Protein AF-A0A7S0FQL6-F1 (afdb_monomer)

Foldseek 3Di:
DDWDQDVVVRGIAAQQCVLVVVLVLVVLLVVLVVLLVVLVVVLQVLVVVVCCVVVVDPPDPPPPPDPPQPPDDDDDDQFQWQDKDFDDPVCQVVVQVVTPQFPHKHFPDDDDDPGGTIMTTGNDPDGPPDDDDVPPPDDDPPPSPPQDPVNSVVSVVVNVVSVVSSVVSVVVCVQCVVCLLQLHDPVRVPAPQVDRFQGPPGSVVSNCQRQPPDDPSSNPSDPRPHHDDPSPDGDTPPDPVVVDDPDQCPDPVSVVCVRRVPDPPDPVVVVVVVVPPDDDDDDDPDDPDDDDD

pLDDT: mean 71.04, std 21.03, range [29.27, 97.44]

Mean predicted aligned error: 18.01 Å

Secondary structure (DSSP, 8-state):
---EEEGGGTEEE-HHHHHHHHHHHHHHHHHHHHHHHHHHHHHHHHHHHHHHHHH------S--------TT----SS--EEEEEEE-HHHHHHHGGGSTT--EEEE-S---TTSPEEEEEESSSSSTT----TTSSS----------HHHHHHHHHHHHHHHHHHHHHHHHHHHHHHHHHTT--HHHHHS--SS-TT--SSHHHHHHHHH-SSSGGGGSSS--SS-S--SSSPPP---GGGTT-TTTSSSHHHHHHHHTTPPPPPPHHHHHHHTTS-S-----S--S-----

Nearest PDB structures (foldseek):
  3j9u-assembly1_O  TM=2.063E-01  e=6.568E+00  Saccharomyces cerevisiae

Sequence (293 aa):
RMDHHCPWINNCVGFGNYKHFVLLILYSVSGCAIGLGTAFPQLTLCWGSAVQKLTGHQEQFVWEAEFQRAPGFTPGADSNVLQQGPMTLKEARQGCGNLPACQGFTVLGAGGAGGPIPVAFVGAWGAPGEQFRPDAEAFQRVRPQRLSTIEAVLFLVFSVMTCVATLLLLLLVAGHGPLILLNKTTIEYNYAVKENPYDCGSKFANVEQTFGRIGLDWLLPVEPWQLLTDGIAYPPYIDEHLGTMGGSLETPEGRWAARYCVQPPKPQAELQTMLRVGPDRPLGFAQLFSCSS

Solvent-accessible surface area (backbone atoms only — not comparable to full-atom values): 18362 Å² total; per-residue (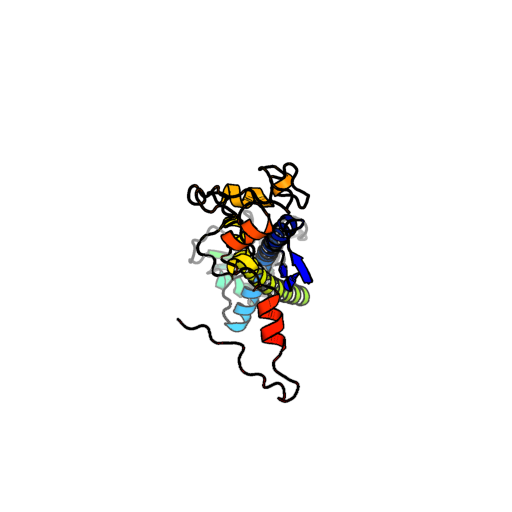Å²): 130,65,65,42,78,39,79,92,76,72,41,76,46,32,76,97,44,42,48,49,52,54,49,52,52,54,51,48,45,51,52,38,50,50,53,49,61,72,44,43,67,61,50,51,54,52,47,44,57,50,48,36,68,74,68,69,48,89,69,76,73,58,75,91,74,74,84,73,79,76,90,77,80,72,90,66,98,65,64,48,61,74,48,71,48,72,35,39,74,69,53,57,74,56,49,44,85,78,39,90,64,46,72,45,73,47,69,71,67,90,55,60,96,88,50,66,25,46,35,37,30,26,46,52,71,67,59,84,91,51,81,68,59,82,82,68,83,78,69,76,74,73,67,73,82,75,71,48,72,66,55,50,52,49,54,51,51,53,46,52,53,40,51,53,51,39,52,54,46,51,52,50,46,65,63,47,51,60,28,40,46,50,38,42,38,77,66,62,68,72,47,96,60,95,66,70,67,50,37,63,89,40,50,65,53,17,38,27,63,61,43,11,58,93,54,78,48,68,82,41,93,56,78,49,90,46,65,75,52,85,68,78,60,73,78,64,58,80,60,80,83,65,82,76,66,83,81,46,60,82,43,74,65,35,40,48,27,66,75,67,71,48,77,74,80,69,59,69,72,57,52,56,56,67,68,60,67,68,98,82,72,84,90,71,98,77,80,93,80,80,85,81,132

Radius of gyration: 37.52 Å; Cα contacts (8 Å, |Δi|>4): 263; chains: 1; bounding box: 113×35×81 Å

Organism: NCBI:txid73915

Structure (mmCIF, N/CA/C/O backbone):
data_AF-A0A7S0FQL6-F1
#
_entry.id   AF-A0A7S0FQL6-F1
#
loop_
_atom_site.group_PDB
_atom_site.id
_atom_site.type_symbol
_atom_site.label_atom_id
_atom_site.label_alt_id
_atom_site.label_comp_id
_atom_site.label_asym_id
_atom_site.label_entity_id
_atom_site.label_seq_id
_atom_site.pdbx_PDB_ins_code
_atom_site.Cartn_x
_atom_site.Cartn_y
_atom_site.Cartn_z
_atom_site.occupancy
_atom_site.B_iso_or_equiv
_atom_site.auth_seq_id
_atom_site.auth_comp_id
_atom_site.auth_asym_id
_atom_site.auth_atom_id
_atom_site.pdbx_PDB_model_num
ATOM 1 N N . ARG A 1 1 ? 19.878 -1.854 -18.969 1.00 80.50 1 ARG A N 1
ATOM 2 C CA . ARG A 1 1 ? 19.565 -1.607 -17.549 1.00 80.50 1 ARG A CA 1
ATOM 3 C C . ARG A 1 1 ? 20.128 -2.740 -16.696 1.00 80.50 1 ARG A C 1
ATOM 5 O O . ARG A 1 1 ? 20.320 -3.813 -17.254 1.00 80.50 1 ARG A O 1
ATOM 12 N N . MET A 1 2 ? 20.417 -2.522 -15.410 1.00 85.12 2 MET A N 1
ATOM 13 C CA . MET A 1 2 ? 21.049 -3.530 -1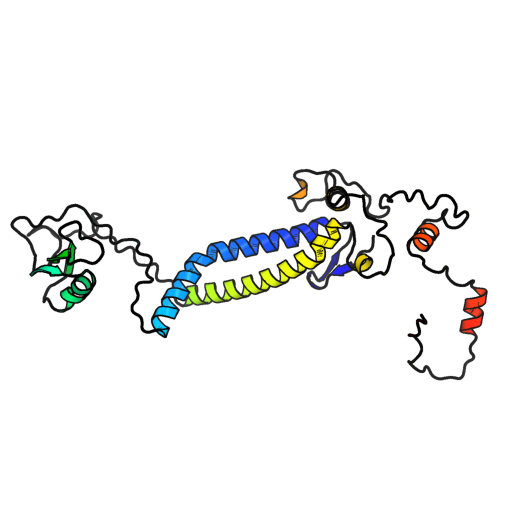4.533 1.00 85.12 2 MET A CA 1
ATOM 14 C C . MET A 1 2 ? 20.071 -4.149 -13.530 1.00 85.12 2 MET A C 1
ATOM 16 O O . MET A 1 2 ? 19.507 -3.429 -12.700 1.00 85.12 2 MET A O 1
ATOM 20 N N . ASP A 1 3 ? 19.946 -5.474 -13.557 1.00 90.75 3 ASP A N 1
ATOM 21 C CA . ASP A 1 3 ? 19.222 -6.243 -12.543 1.00 90.75 3 ASP A CA 1
ATOM 22 C C . ASP A 1 3 ? 19.917 -6.124 -11.181 1.00 90.75 3 ASP A C 1
ATOM 24 O O . ASP A 1 3 ? 21.143 -6.022 -11.097 1.00 90.75 3 ASP A O 1
ATOM 28 N N . HIS A 1 4 ? 19.145 -6.147 -10.096 1.00 91.38 4 HIS A N 1
ATOM 29 C CA . HIS A 1 4 ? 19.688 -6.083 -8.740 1.00 91.38 4 HIS A CA 1
ATOM 30 C C . HIS A 1 4 ? 19.071 -7.154 -7.851 1.00 91.38 4 HIS A C 1
ATOM 32 O O . HIS A 1 4 ? 17.912 -7.521 -8.014 1.00 91.38 4 HIS A O 1
ATOM 38 N N . HIS A 1 5 ? 19.825 -7.642 -6.873 1.00 91.50 5 HIS A N 1
ATOM 39 C CA . HIS A 1 5 ? 19.269 -8.518 -5.852 1.00 91.50 5 HIS A CA 1
ATOM 40 C C . HIS A 1 5 ? 18.542 -7.682 -4.795 1.00 91.50 5 HIS A C 1
ATOM 42 O O . HIS A 1 5 ? 19.134 -6.767 -4.220 1.00 91.50 5 HIS A O 1
ATOM 48 N N . CYS A 1 6 ? 17.268 -7.985 -4.546 1.00 90.56 6 CYS A N 1
ATOM 49 C CA . CYS A 1 6 ? 16.472 -7.339 -3.511 1.00 90.56 6 CYS A CA 1
ATOM 50 C C . CYS A 1 6 ? 16.357 -8.281 -2.301 1.00 90.56 6 CYS A C 1
ATOM 52 O O . CYS A 1 6 ? 15.624 -9.274 -2.374 1.00 90.56 6 CYS A O 1
ATOM 54 N N . PRO A 1 7 ? 17.031 -7.977 -1.173 1.00 88.94 7 PRO A N 1
ATOM 55 C CA . PRO A 1 7 ? 17.013 -8.843 0.006 1.00 88.94 7 PRO A CA 1
ATOM 56 C C . PRO A 1 7 ? 15.610 -9.027 0.595 1.00 88.94 7 PRO A C 1
ATOM 58 O O . PRO A 1 7 ? 15.308 -10.075 1.154 1.00 88.94 7 PRO A O 1
ATOM 61 N N . TRP A 1 8 ? 14.733 -8.030 0.434 1.00 84.94 8 TRP A N 1
ATOM 62 C CA . TRP A 1 8 ? 13.375 -8.026 0.988 1.00 84.94 8 TRP A CA 1
ATOM 63 C C . TRP A 1 8 ? 12.479 -9.124 0.421 1.00 84.94 8 TRP A C 1
ATOM 65 O O . TRP A 1 8 ? 11.641 -9.661 1.137 1.00 84.94 8 TRP A O 1
ATOM 75 N N . ILE A 1 9 ? 12.660 -9.461 -0.856 1.00 89.50 9 ILE A N 1
ATOM 76 C CA . ILE A 1 9 ? 11.922 -10.544 -1.519 1.00 89.50 9 ILE A CA 1
ATOM 77 C C . ILE A 1 9 ? 12.803 -11.772 -1.769 1.00 89.50 9 ILE A C 1
ATOM 79 O O . ILE A 1 9 ? 12.356 -12.715 -2.417 1.00 89.50 9 ILE A O 1
ATOM 83 N N . ASN A 1 10 ? 14.056 -11.741 -1.292 1.00 92.38 10 ASN A N 1
ATOM 84 C CA . ASN A 1 10 ? 15.078 -12.761 -1.518 1.00 92.38 10 ASN A CA 1
ATOM 85 C C . ASN A 1 10 ? 15.157 -13.215 -2.990 1.00 92.38 10 ASN A C 1
ATOM 87 O O . ASN A 1 10 ? 15.202 -14.406 -3.297 1.00 92.38 10 ASN A O 1
ATOM 91 N N . ASN A 1 11 ? 15.105 -12.259 -3.918 1.00 92.69 11 ASN A N 1
ATOM 92 C CA . ASN A 1 11 ? 15.084 -12.538 -5.349 1.00 92.69 11 ASN A CA 1
ATOM 93 C C . ASN A 1 11 ? 15.755 -11.408 -6.137 1.00 92.69 11 ASN A C 1
ATOM 95 O O . ASN A 1 11 ? 15.829 -10.261 -5.684 1.00 92.69 11 ASN A O 1
ATOM 99 N N . CYS A 1 12 ? 16.235 -11.728 -7.335 1.00 94.56 12 CYS A N 1
ATOM 100 C CA . CYS A 1 12 ? 16.694 -10.725 -8.285 1.00 94.56 12 CYS A CA 1
ATOM 101 C C . CYS A 1 12 ? 15.494 -9.994 -8.892 1.00 94.56 12 CYS A C 1
ATOM 103 O O . CYS A 1 12 ? 14.502 -10.610 -9.280 1.00 94.56 12 CYS A O 1
ATOM 105 N N . VAL A 1 13 ? 15.595 -8.673 -8.966 1.00 94.75 13 VAL A N 1
ATOM 106 C CA . VAL A 1 13 ? 14.619 -7.776 -9.572 1.00 94.75 13 VAL A CA 1
ATOM 107 C C . VAL A 1 13 ? 15.267 -7.126 -10.784 1.00 94.75 13 VAL A C 1
ATOM 109 O O . VAL A 1 13 ? 16.257 -6.394 -10.673 1.00 94.75 13 VAL A O 1
ATOM 112 N N . GLY A 1 14 ? 14.680 -7.407 -11.934 1.00 92.19 14 GLY A N 1
ATOM 113 C CA . GLY A 1 14 ? 15.174 -7.050 -13.249 1.00 92.19 14 GLY A CA 1
ATOM 114 C C . GLY A 1 14 ? 14.035 -6.802 -14.219 1.00 92.19 14 GLY A C 1
ATOM 115 O O . GLY A 1 14 ? 12.866 -6.835 -13.838 1.00 92.19 14 GLY A O 1
ATOM 116 N N . PHE A 1 15 ? 14.357 -6.570 -15.486 1.00 90.62 15 PHE A N 1
ATOM 117 C CA . PHE A 1 15 ? 13.357 -6.203 -16.494 1.00 90.62 15 PHE A CA 1
ATOM 118 C C . PHE A 1 15 ? 12.131 -7.136 -16.524 1.00 90.62 15 PHE A C 1
ATOM 120 O O . PHE A 1 15 ? 10.999 -6.667 -16.418 1.00 90.62 15 PHE A O 1
ATOM 127 N N . GLY A 1 16 ? 12.354 -8.454 -16.568 1.00 91.00 16 GLY A N 1
ATOM 128 C CA . GLY A 1 16 ? 11.282 -9.448 -16.703 1.00 91.00 16 GLY A CA 1
ATOM 129 C C . GLY A 1 16 ? 10.317 -9.539 -15.513 1.00 91.00 16 GLY A C 1
ATOM 130 O O . GLY A 1 16 ? 9.207 -10.045 -15.658 1.00 91.00 16 GLY A O 1
ATOM 131 N N . ASN A 1 17 ? 10.688 -9.036 -14.331 1.00 94.19 17 ASN A N 1
ATOM 132 C CA . ASN A 1 17 ? 9.832 -9.092 -13.141 1.00 94.19 17 ASN A CA 1
ATOM 133 C C . ASN A 1 17 ? 9.631 -7.740 -12.441 1.00 94.19 17 ASN A C 1
ATOM 135 O O . ASN A 1 17 ? 8.937 -7.690 -11.423 1.00 94.19 17 ASN A O 1
ATOM 139 N N . TYR A 1 18 ? 10.155 -6.636 -12.985 1.00 94.38 18 TYR A N 1
ATOM 140 C CA . TYR A 1 18 ? 10.072 -5.332 -12.325 1.00 94.38 18 TYR A CA 1
ATOM 141 C C . TYR A 1 18 ? 8.629 -4.825 -12.206 1.00 94.38 18 TYR A C 1
ATOM 143 O O . TYR A 1 18 ? 8.251 -4.315 -11.152 1.00 94.38 18 TYR A O 1
ATOM 151 N N . LYS A 1 19 ? 7.788 -5.049 -13.228 1.00 95.25 19 LYS A N 1
ATOM 152 C CA . LYS A 1 19 ? 6.340 -4.770 -13.159 1.00 95.25 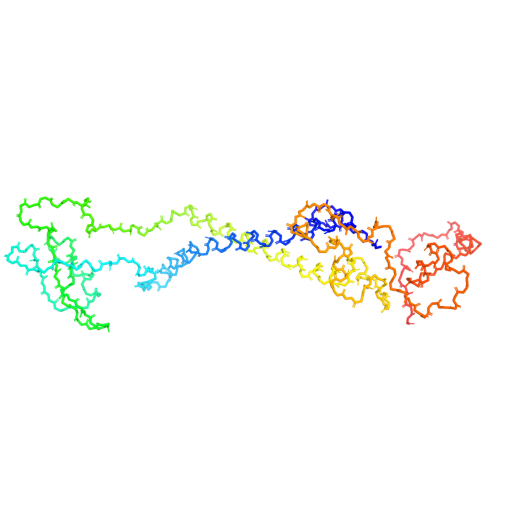19 LYS A CA 1
ATOM 153 C C . LYS A 1 19 ? 5.686 -5.499 -11.983 1.00 95.25 19 LYS A C 1
ATOM 155 O O . LYS A 1 19 ? 5.012 -4.878 -11.165 1.00 95.25 19 LYS A O 1
ATOM 160 N N . HIS A 1 20 ? 5.925 -6.806 -11.872 1.00 96.19 20 HIS A N 1
ATOM 161 C CA . HIS A 1 20 ? 5.384 -7.643 -10.800 1.00 96.19 20 HIS A CA 1
ATOM 162 C C . HIS A 1 20 ? 5.862 -7.180 -9.422 1.00 96.19 20 HIS A C 1
ATOM 164 O O . HIS A 1 20 ? 5.071 -7.120 -8.486 1.00 96.19 20 HIS A O 1
ATOM 170 N N . PHE A 1 21 ? 7.134 -6.797 -9.307 1.00 96.12 21 PHE A N 1
ATOM 171 C CA . PHE A 1 21 ? 7.697 -6.244 -8.080 1.00 96.12 21 PHE A CA 1
ATOM 172 C C . PHE A 1 21 ? 7.016 -4.931 -7.666 1.00 96.12 21 PHE A C 1
ATOM 174 O O . PHE A 1 21 ? 6.605 -4.796 -6.517 1.00 96.12 21 PHE A O 1
ATOM 181 N N . VAL A 1 22 ? 6.829 -3.983 -8.589 1.00 95.75 22 VAL A N 1
ATOM 182 C CA . VAL A 1 22 ? 6.141 -2.714 -8.289 1.00 95.75 22 VAL A CA 1
ATOM 183 C C . VAL A 1 22 ? 4.686 -2.963 -7.878 1.00 95.75 22 VAL A C 1
ATOM 185 O O . VAL A 1 22 ? 4.230 -2.408 -6.878 1.00 95.75 22 VAL A O 1
ATOM 188 N N . LEU A 1 23 ? 3.972 -3.837 -8.594 1.00 96.75 23 LEU A N 1
ATOM 189 C CA . LEU A 1 23 ? 2.593 -4.208 -8.259 1.00 96.75 23 LEU A CA 1
ATOM 190 C C . LEU A 1 23 ? 2.482 -4.910 -6.903 1.00 96.75 23 LEU A C 1
ATOM 192 O O . LEU A 1 23 ? 1.584 -4.585 -6.130 1.00 96.75 23 LEU A O 1
ATOM 196 N N . LEU A 1 24 ? 3.416 -5.808 -6.577 1.00 95.94 24 LEU A N 1
ATOM 197 C CA . LEU A 1 24 ? 3.488 -6.458 -5.267 1.00 95.94 24 LEU A CA 1
ATOM 198 C C . LEU A 1 24 ? 3.556 -5.421 -4.143 1.00 95.94 24 LEU A C 1
ATOM 200 O O . LEU A 1 24 ? 2.816 -5.532 -3.166 1.00 95.94 24 LEU A O 1
ATOM 204 N N . ILE A 1 25 ? 4.412 -4.405 -4.282 1.00 95.94 25 ILE A N 1
ATOM 205 C CA . ILE A 1 25 ? 4.563 -3.356 -3.268 1.00 95.94 25 ILE A CA 1
ATOM 206 C C . ILE A 1 25 ? 3.271 -2.543 -3.151 1.00 95.94 25 ILE A C 1
ATOM 208 O O . ILE A 1 25 ? 2.772 -2.354 -2.041 1.00 95.94 25 ILE A O 1
ATOM 212 N N . LEU A 1 26 ? 2.711 -2.091 -4.278 1.00 96.00 26 LEU A N 1
ATOM 213 C CA . LEU A 1 26 ? 1.493 -1.276 -4.288 1.00 96.00 26 LEU A CA 1
ATOM 214 C C . LEU A 1 26 ? 0.309 -2.024 -3.666 1.00 96.00 26 LEU A C 1
ATOM 216 O O . LEU A 1 26 ? -0.350 -1.484 -2.778 1.00 96.00 26 LEU A O 1
ATOM 220 N N . TYR A 1 27 ? 0.079 -3.281 -4.055 1.00 97.44 27 TYR A N 1
ATOM 221 C CA . TYR A 1 27 ? -0.992 -4.092 -3.474 1.00 97.44 27 TYR A CA 1
ATOM 222 C C . TYR A 1 27 ? -0.761 -4.413 -2.006 1.00 97.44 27 TYR A C 1
ATOM 224 O O . TYR A 1 27 ? -1.722 -4.419 -1.240 1.00 97.44 27 TYR A O 1
ATOM 232 N N . SER A 1 28 ? 0.485 -4.639 -1.589 1.00 97.38 28 SER A N 1
ATOM 233 C CA . SER A 1 28 ? 0.796 -4.864 -0.175 1.00 97.38 28 SER A CA 1
ATOM 234 C C . SER A 1 28 ? 0.461 -3.625 0.659 1.00 97.38 28 SER A C 1
ATOM 236 O O . SER A 1 28 ? -0.190 -3.746 1.695 1.00 97.38 28 SER A O 1
ATOM 238 N N . VAL A 1 29 ? 0.809 -2.422 0.179 1.00 97.25 29 VAL A N 1
ATOM 239 C CA . VAL A 1 29 ? 0.429 -1.158 0.837 1.00 97.25 29 VAL A CA 1
ATOM 240 C C . VAL A 1 29 ? -1.090 -0.997 0.878 1.00 97.25 29 VAL A C 1
ATOM 242 O O . VAL A 1 29 ? -1.635 -0.677 1.935 1.00 97.25 29 VAL A O 1
ATOM 245 N N . SER A 1 30 ? -1.790 -1.250 -0.232 1.00 96.69 30 SER A N 1
ATOM 246 C CA . SER A 1 30 ? -3.257 -1.180 -0.272 1.00 96.69 30 SER A CA 1
ATOM 247 C C . SER A 1 30 ? -3.909 -2.174 0.692 1.00 96.69 30 SER A C 1
ATOM 249 O O . SER A 1 30 ? -4.821 -1.800 1.425 1.00 96.69 30 SER A O 1
ATOM 251 N N . GLY A 1 31 ? -3.420 -3.414 0.745 1.00 97.44 31 GLY A N 1
ATOM 252 C CA . GLY A 1 31 ? -3.901 -4.440 1.667 1.00 97.44 31 GLY A CA 1
ATOM 253 C C . GLY A 1 31 ? -3.703 -4.042 3.128 1.00 97.44 31 GLY A C 1
ATOM 254 O O . GLY A 1 31 ? -4.639 -4.140 3.922 1.00 97.44 31 GLY A O 1
ATOM 255 N N . CYS A 1 32 ? -2.528 -3.510 3.480 1.00 97.12 32 CYS A N 1
ATOM 256 C CA . CYS A 1 32 ? -2.276 -2.983 4.820 1.00 97.12 32 CYS A CA 1
ATOM 257 C C . CYS A 1 32 ? -3.181 -1.789 5.160 1.00 97.12 32 CYS A C 1
ATOM 259 O O . CYS A 1 32 ? -3.713 -1.729 6.268 1.00 97.12 32 CYS A O 1
ATOM 261 N N . ALA A 1 33 ? -3.406 -0.869 4.217 1.00 95.62 33 ALA A N 1
ATOM 262 C CA . ALA A 1 33 ? -4.297 0.273 4.416 1.00 95.62 33 ALA A CA 1
ATOM 263 C C . ALA A 1 33 ? -5.751 -0.168 4.656 1.00 95.62 33 ALA A C 1
ATOM 265 O O . ALA A 1 33 ? -6.401 0.337 5.571 1.00 95.62 33 ALA A O 1
ATOM 266 N N . ILE A 1 34 ? -6.241 -1.151 3.893 1.00 95.88 34 ILE A N 1
ATOM 267 C CA . ILE A 1 34 ? -7.564 -1.757 4.105 1.00 95.88 34 ILE A CA 1
ATOM 268 C C . ILE A 1 34 ? -7.616 -2.445 5.477 1.00 95.88 34 ILE A C 1
ATOM 270 O O . ILE A 1 34 ? -8.557 -2.225 6.238 1.00 95.88 34 ILE A O 1
ATOM 274 N N . GLY A 1 35 ? -6.593 -3.225 5.834 1.00 93.81 35 GLY A N 1
ATOM 275 C CA . GLY A 1 35 ? -6.501 -3.886 7.139 1.00 93.81 35 GLY A CA 1
ATOM 276 C C . GLY A 1 35 ? -6.569 -2.898 8.309 1.00 93.81 35 GLY A C 1
ATOM 277 O O . GLY A 1 35 ? -7.377 -3.068 9.219 1.00 93.81 35 GLY A O 1
ATOM 278 N N . LEU A 1 36 ? -5.796 -1.811 8.256 1.00 93.31 36 LEU A N 1
ATOM 279 C CA . LEU A 1 36 ? -5.832 -0.756 9.274 1.00 93.31 36 LEU A CA 1
ATOM 280 C C . LEU A 1 36 ? -7.171 -0.011 9.295 1.00 93.31 36 LEU A C 1
ATOM 282 O O . LEU A 1 36 ? -7.711 0.237 10.371 1.00 93.31 36 LEU A O 1
ATOM 286 N N . GLY A 1 37 ? -7.728 0.309 8.125 1.00 92.31 37 GLY A N 1
ATOM 287 C CA . GLY A 1 37 ? -9.023 0.981 8.015 1.00 92.31 37 GLY A CA 1
ATOM 288 C C . GLY A 1 37 ? -10.164 0.151 8.603 1.00 92.31 37 GLY A C 1
ATOM 289 O O . GLY A 1 37 ? -10.994 0.677 9.341 1.00 92.31 37 GLY A O 1
ATOM 290 N N . THR A 1 38 ? -10.174 -1.157 8.341 1.00 91.06 38 THR A N 1
ATOM 291 C CA . THR A 1 38 ? -11.185 -2.078 8.889 1.00 91.06 38 THR A CA 1
ATOM 292 C C . THR A 1 38 ? -11.021 -2.339 10.387 1.00 91.06 38 THR A C 1
ATOM 294 O O . THR A 1 38 ? -12.027 -2.582 11.047 1.00 91.06 38 THR A O 1
ATOM 297 N N . ALA A 1 39 ? -9.798 -2.259 10.929 1.00 89.31 39 ALA A N 1
ATOM 298 C CA . ALA A 1 39 ? -9.514 -2.419 12.360 1.00 89.31 39 ALA A CA 1
ATOM 299 C C . ALA A 1 39 ? -9.716 -1.129 13.183 1.00 89.31 39 ALA A C 1
ATOM 301 O O . ALA A 1 39 ? -9.782 -1.175 14.415 1.00 89.31 39 ALA A O 1
ATOM 302 N N . PHE A 1 40 ? -9.794 0.033 12.530 1.00 87.94 40 PHE A N 1
ATOM 303 C CA . PHE A 1 40 ? -9.858 1.336 13.193 1.00 87.94 40 PHE A CA 1
ATOM 304 C C . PHE A 1 40 ? -11.023 1.470 14.197 1.00 87.94 40 PHE A C 1
ATOM 306 O O . PHE A 1 40 ? -10.761 1.867 15.337 1.00 87.94 40 PHE A O 1
ATOM 313 N N . PRO A 1 41 ? -12.280 1.091 13.876 1.00 84.75 41 PRO A N 1
ATOM 314 C CA . PRO A 1 41 ? -13.385 1.190 14.833 1.00 84.75 41 PRO A CA 1
ATOM 315 C C . PRO A 1 41 ? -13.128 0.395 16.122 1.00 84.75 41 PRO A C 1
ATOM 317 O O . PRO A 1 41 ? -13.320 0.908 17.224 1.00 84.75 41 PRO A O 1
ATOM 320 N N . GLN A 1 42 ? -12.611 -0.828 16.012 1.00 83.94 42 GLN A N 1
ATOM 321 C CA . GLN A 1 42 ? -12.335 -1.711 17.145 1.00 83.94 42 GLN A CA 1
ATOM 322 C C . GLN A 1 42 ? -11.197 -1.156 18.004 1.00 83.94 42 GLN A C 1
ATOM 324 O O . GLN A 1 42 ? -11.302 -1.139 19.231 1.00 83.94 42 GLN A O 1
ATOM 329 N N . LEU A 1 43 ? -10.147 -0.620 17.376 1.00 84.00 43 LEU A N 1
ATOM 330 C CA . LEU A 1 43 ? -9.052 0.034 18.090 1.00 84.00 43 LEU A CA 1
ATOM 331 C C . LEU A 1 43 ? -9.527 1.266 18.868 1.00 84.00 43 LEU A C 1
ATOM 333 O O . LEU A 1 43 ? -9.110 1.450 20.012 1.00 84.00 43 LEU A O 1
ATOM 337 N N . THR A 1 44 ? -10.426 2.080 18.302 1.00 81.81 44 THR A N 1
ATOM 338 C CA . THR A 1 44 ? -10.976 3.249 19.017 1.00 81.81 44 THR A CA 1
ATOM 339 C C . THR A 1 44 ? -11.814 2.844 20.232 1.00 81.81 44 THR A C 1
ATOM 341 O O . THR A 1 44 ? -11.706 3.477 21.284 1.00 81.81 44 THR A O 1
ATOM 344 N N . LEU A 1 45 ? -12.575 1.746 20.142 1.00 78.19 45 LEU A N 1
ATOM 345 C CA . LEU A 1 45 ? -13.324 1.180 21.271 1.00 78.19 45 LEU A CA 1
ATOM 346 C C . LEU A 1 45 ? -12.392 0.653 22.373 1.00 78.19 45 LEU A C 1
ATOM 348 O O . LEU A 1 45 ? -12.615 0.909 23.564 1.00 78.19 45 LEU A O 1
ATOM 352 N N . CYS A 1 46 ? -11.331 -0.061 21.986 1.00 79.00 46 CYS A N 1
ATOM 353 C CA . CYS A 1 46 ? -10.314 -0.546 22.917 1.00 79.00 46 CYS A CA 1
ATOM 354 C C . CYS A 1 46 ? -9.593 0.613 23.611 1.00 79.00 46 CYS A C 1
ATOM 356 O O . CYS A 1 46 ? -9.432 0.593 24.834 1.00 79.00 46 CYS A O 1
ATOM 358 N N . TRP A 1 47 ? -9.204 1.634 22.847 1.00 79.56 47 TRP A N 1
ATOM 359 C CA . TRP A 1 47 ? -8.538 2.825 23.360 1.00 79.56 47 TRP A CA 1
ATOM 360 C C . TRP A 1 47 ? -9.422 3.592 24.345 1.00 79.56 47 TRP A C 1
ATOM 362 O O . TRP A 1 47 ? -8.983 3.867 25.461 1.00 79.56 47 TRP A O 1
ATOM 372 N N . GLY A 1 48 ? -10.685 3.856 23.993 1.00 74.44 48 GLY A N 1
ATOM 373 C CA . GLY A 1 48 ? -11.633 4.533 24.885 1.00 74.44 48 GLY A CA 1
ATOM 374 C C . GLY A 1 48 ? -11.819 3.794 26.213 1.00 74.44 48 GLY A C 1
ATOM 375 O O . GLY A 1 48 ? -11.766 4.401 27.283 1.00 74.44 48 GLY A O 1
ATOM 376 N N . SER A 1 49 ? -11.921 2.463 26.160 1.00 72.50 49 SER A N 1
ATOM 377 C CA . SER A 1 49 ? -12.031 1.616 27.356 1.00 72.50 49 SER A CA 1
ATOM 378 C C . SER A 1 49 ? -10.761 1.630 28.221 1.00 72.50 49 SER A C 1
ATOM 380 O O . SER A 1 49 ? -10.843 1.586 29.451 1.00 72.50 49 SER A O 1
ATOM 382 N N . ALA A 1 50 ? -9.579 1.673 27.600 1.00 74.50 50 ALA A N 1
ATOM 383 C CA . ALA A 1 50 ? -8.300 1.743 28.305 1.00 74.50 50 ALA A CA 1
ATOM 384 C C . ALA A 1 50 ? -8.096 3.111 28.972 1.00 74.50 50 ALA A C 1
ATOM 386 O O . ALA A 1 50 ? -7.744 3.173 30.152 1.00 74.50 50 ALA A O 1
ATOM 387 N N . VAL A 1 51 ? -8.384 4.197 28.250 1.00 72.50 51 VAL A N 1
ATOM 388 C CA . VAL A 1 51 ? -8.299 5.570 28.766 1.00 72.50 51 VAL A CA 1
ATOM 389 C C . VAL A 1 51 ? -9.229 5.751 29.961 1.00 72.50 51 VAL A C 1
ATOM 391 O O . VAL A 1 51 ? -8.784 6.263 30.983 1.00 72.50 51 VAL A O 1
ATOM 394 N N . GLN A 1 52 ? -10.469 5.253 29.892 1.00 70.00 52 GLN A N 1
ATOM 395 C CA . GLN A 1 52 ? -11.424 5.325 31.004 1.00 70.00 52 GLN A CA 1
ATOM 396 C C . GLN A 1 52 ? -10.891 4.668 32.290 1.00 70.00 52 GLN A C 1
ATOM 398 O O . GLN A 1 52 ? -11.093 5.187 33.388 1.00 70.00 52 GLN A O 1
ATOM 403 N N . LYS A 1 53 ? -10.191 3.531 32.168 1.00 71.75 53 LYS A N 1
ATOM 404 C CA . LYS A 1 53 ? -9.565 2.858 33.319 1.00 71.75 53 LYS A CA 1
ATOM 405 C C . LYS A 1 53 ? -8.383 3.641 33.887 1.00 71.75 53 LYS A C 1
ATOM 407 O O . LYS A 1 53 ? -8.186 3.617 35.096 1.00 71.75 53 LYS A O 1
ATOM 412 N N . LEU A 1 54 ? -7.595 4.290 33.029 1.00 75.75 54 LEU A N 1
ATOM 413 C CA . LEU A 1 54 ? -6.373 4.996 33.425 1.00 75.75 54 LEU A CA 1
ATOM 414 C C . LEU A 1 54 ? -6.649 6.372 34.036 1.00 75.75 54 LEU A C 1
ATOM 416 O O . LEU A 1 54 ? -5.972 6.760 34.983 1.00 75.75 54 LEU A O 1
ATOM 420 N N . THR A 1 55 ? -7.622 7.114 33.510 1.00 73.75 55 THR A N 1
ATOM 421 C CA . THR A 1 55 ? -7.896 8.490 33.952 1.00 73.75 55 THR A CA 1
ATOM 422 C C . THR A 1 55 ? -8.886 8.565 35.109 1.00 73.75 55 THR A C 1
ATOM 424 O O . THR A 1 55 ? -9.081 9.643 35.663 1.00 73.75 55 THR A O 1
ATOM 427 N N . GLY A 1 56 ? -9.561 7.461 35.456 1.00 55.91 56 GLY A N 1
ATOM 428 C CA . GLY A 1 56 ? -10.646 7.458 36.445 1.00 55.91 56 GLY A CA 1
ATOM 429 C C . GLY A 1 56 ? -11.846 8.332 36.048 1.00 55.91 56 GLY A C 1
ATOM 430 O O . GLY A 1 56 ? -12.826 8.406 36.790 1.00 55.91 56 GLY A O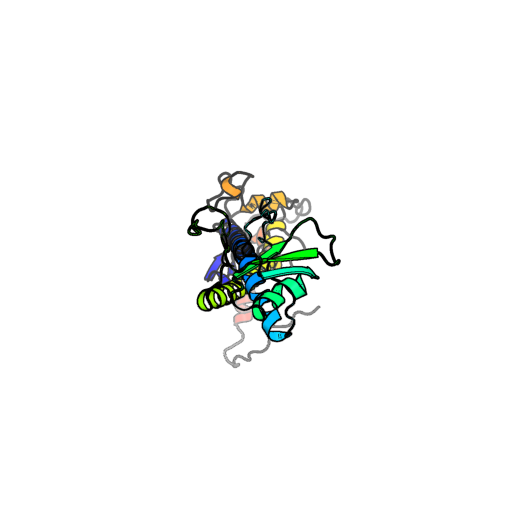 1
ATOM 431 N N . HIS A 1 57 ? -11.801 8.975 34.876 1.00 46.97 57 HIS A N 1
ATOM 432 C CA . HIS A 1 57 ? -12.890 9.770 34.343 1.00 46.97 57 HIS A CA 1
ATOM 433 C C . HIS A 1 57 ? -13.956 8.828 33.789 1.00 46.97 57 HIS A C 1
ATOM 435 O O . HIS A 1 57 ? -13.794 8.205 32.741 1.00 46.97 57 HIS A O 1
ATOM 441 N N . GLN A 1 58 ? -15.097 8.769 34.476 1.00 47.00 58 GLN A N 1
ATOM 442 C CA . GLN A 1 58 ? -16.365 8.258 33.948 1.00 47.00 58 GLN A CA 1
ATOM 443 C C . GLN A 1 58 ? -16.950 9.196 32.868 1.00 47.00 58 GLN A C 1
ATOM 445 O O . GLN A 1 58 ? -18.134 9.510 32.871 1.00 47.00 58 GLN A O 1
ATOM 450 N N . GLU A 1 59 ? -16.138 9.667 31.927 1.00 41.38 59 GLU A N 1
ATOM 451 C CA . GLU A 1 59 ? -16.601 10.478 30.800 1.00 41.38 59 GLU A CA 1
ATOM 452 C C . GLU A 1 59 ? -16.826 9.542 29.606 1.00 41.38 59 GLU A C 1
ATOM 454 O O . GLU A 1 59 ? -15.916 9.216 28.853 1.00 41.38 59 GLU A O 1
ATOM 459 N N . GLN A 1 60 ? -18.037 8.986 29.561 1.00 41.09 60 GLN A N 1
ATOM 460 C CA . GLN A 1 60 ? -18.942 8.888 28.406 1.00 41.09 60 GLN A CA 1
ATOM 461 C C . GLN A 1 60 ? -18.401 8.689 26.965 1.00 41.09 60 GLN A C 1
ATOM 463 O O . GLN A 1 60 ? -19.133 8.969 26.028 1.00 41.09 60 GLN A O 1
ATOM 468 N N . PHE A 1 61 ? -17.215 8.122 26.725 1.00 35.88 61 PHE A N 1
ATOM 469 C CA . PHE A 1 61 ? -16.778 7.680 25.381 1.00 35.88 61 PHE A CA 1
ATOM 470 C C . PHE A 1 61 ? -17.405 6.337 24.958 1.00 35.88 61 PHE A C 1
ATOM 472 O O . PHE A 1 61 ? -16.801 5.517 24.267 1.00 35.88 61 PHE A O 1
ATOM 479 N N . VAL A 1 62 ? -18.645 6.095 25.380 1.00 35.81 62 VAL A N 1
ATOM 480 C CA . VAL A 1 62 ? -19.516 5.136 24.708 1.00 35.81 62 VAL A CA 1
ATOM 481 C C . VAL A 1 62 ? -20.165 5.953 23.610 1.00 35.81 62 VAL A C 1
ATOM 483 O O . VAL A 1 62 ? -20.892 6.890 23.922 1.00 35.81 62 VAL A O 1
ATOM 486 N N . TRP A 1 63 ? -19.852 5.642 22.352 1.00 32.47 63 TRP A N 1
ATOM 487 C CA . TRP A 1 63 ? -20.605 6.107 21.190 1.00 32.47 63 TRP A CA 1
ATOM 488 C C . TRP A 1 63 ? -22.081 6.248 21.569 1.00 32.47 63 TRP A C 1
ATOM 490 O O . TRP A 1 63 ? -22.695 5.263 21.975 1.00 32.47 63 TRP A O 1
ATOM 500 N N . GLU A 1 64 ? -22.618 7.470 21.524 1.00 36.19 64 GLU A N 1
ATOM 501 C CA . GLU A 1 64 ? -23.995 7.800 21.916 1.00 36.19 64 GLU A CA 1
ATOM 502 C C . GLU A 1 64 ? -25.023 7.254 20.908 1.00 36.19 64 GLU A C 1
ATOM 504 O O . GLU A 1 64 ? -25.943 7.946 20.479 1.00 36.19 64 GLU A O 1
ATOM 509 N N . ALA A 1 65 ? -24.874 5.998 20.504 1.00 34.31 65 ALA A N 1
ATOM 510 C CA . ALA A 1 65 ? -25.911 5.256 19.830 1.00 34.31 65 ALA A CA 1
ATOM 511 C C . ALA A 1 65 ? -26.737 4.524 20.896 1.00 34.31 65 ALA A C 1
ATOM 513 O O . ALA A 1 65 ? -26.231 3.698 21.651 1.00 34.31 65 ALA A O 1
ATOM 514 N N . GLU A 1 66 ? -28.027 4.859 20.920 1.00 40.28 66 GLU A N 1
ATOM 515 C CA . GLU A 1 66 ? -29.119 4.002 21.397 1.00 40.28 66 GLU A CA 1
ATOM 516 C C . GLU A 1 66 ? -29.452 4.036 22.893 1.00 40.28 66 GLU A C 1
ATOM 518 O O . GLU A 1 66 ? -29.628 3.019 23.557 1.00 40.28 66 GLU A O 1
ATOM 523 N N . PHE A 1 67 ? -29.774 5.233 23.383 1.00 36.12 67 PHE A N 1
ATOM 524 C CA . PHE A 1 67 ? -31.122 5.379 23.943 1.00 36.12 67 PHE A CA 1
ATOM 525 C C . PHE A 1 67 ? -31.997 6.033 22.873 1.00 36.12 67 PHE A C 1
ATOM 527 O O . PHE A 1 67 ? -32.101 7.258 22.809 1.00 36.12 67 PHE A O 1
ATOM 534 N N . GLN A 1 68 ? -32.603 5.230 21.993 1.00 35.16 68 GLN A N 1
ATOM 535 C CA . GLN A 1 68 ? -33.686 5.753 21.169 1.00 35.16 68 GLN A CA 1
ATOM 536 C C . GLN A 1 68 ? -34.851 6.074 22.104 1.00 35.16 68 GLN A C 1
ATOM 538 O O . GLN A 1 68 ? -35.398 5.207 22.781 1.00 35.16 68 GLN A O 1
ATOM 543 N N . ARG A 1 69 ? -35.172 7.364 22.197 1.00 36.75 69 ARG A N 1
ATOM 544 C CA . ARG A 1 69 ? -36.335 7.884 22.908 1.00 36.75 69 ARG A CA 1
ATOM 545 C C . ARG A 1 69 ? -37.570 7.266 22.243 1.00 36.75 69 ARG A C 1
ATOM 547 O O . ARG A 1 69 ? -37.986 7.763 21.205 1.00 36.75 69 ARG A O 1
ATOM 554 N N . ALA A 1 70 ? -38.122 6.185 22.794 1.00 35.31 70 ALA A N 1
ATOM 555 C CA . ALA A 1 70 ? -39.397 5.656 22.322 1.00 35.31 70 ALA A CA 1
ATOM 556 C C . ALA A 1 70 ? -40.467 6.741 22.558 1.00 35.31 70 ALA A C 1
ATOM 558 O O . ALA A 1 70 ? -40.716 7.105 23.714 1.00 35.31 70 ALA A O 1
ATOM 559 N N . PRO A 1 71 ? -41.078 7.319 21.509 1.00 37.31 71 PRO A N 1
ATOM 560 C CA . PRO A 1 71 ? -42.216 8.199 21.688 1.00 37.31 71 PRO A CA 1
ATOM 561 C C . PRO A 1 71 ? -43.407 7.308 22.035 1.00 37.31 71 PRO A C 1
ATOM 563 O O . PRO A 1 71 ? -43.887 6.576 21.176 1.00 37.31 71 PRO A O 1
ATOM 566 N N . GLY A 1 72 ? -43.869 7.324 23.289 1.00 37.66 72 GLY A N 1
ATOM 567 C CA . GLY A 1 72 ? -45.105 6.603 23.598 1.00 37.66 72 GLY A CA 1
ATOM 568 C C . GLY A 1 72 ? -45.470 6.306 25.046 1.00 37.66 72 GLY A C 1
ATOM 569 O O . GLY A 1 72 ? -46.606 5.910 25.260 1.00 37.66 72 GLY A O 1
ATOM 570 N N . PHE A 1 73 ? -44.610 6.501 26.053 1.00 46.16 73 PHE A N 1
ATOM 571 C CA . PHE A 1 73 ? -45.040 6.256 27.439 1.00 46.16 73 PHE A CA 1
ATOM 572 C C . PHE A 1 73 ? -45.391 7.558 28.164 1.00 46.16 73 PHE A C 1
ATOM 574 O O . PHE A 1 73 ? -44.601 8.100 28.935 1.00 46.16 73 PHE A O 1
ATOM 581 N N . THR A 1 74 ? -46.585 8.084 27.889 1.00 43.78 74 THR A N 1
ATOM 582 C CA . THR A 1 74 ? -47.223 9.090 28.747 1.00 43.78 74 THR A CA 1
ATOM 583 C C . THR A 1 74 ? -47.842 8.382 29.954 1.00 43.78 74 THR A C 1
ATOM 585 O O . THR A 1 74 ? -48.678 7.502 29.744 1.00 43.78 74 THR A O 1
ATOM 588 N N . PRO A 1 75 ? -47.481 8.731 31.202 1.00 44.09 75 PRO A N 1
ATOM 589 C CA . PRO A 1 75 ? -48.121 8.172 32.384 1.00 44.09 75 PRO A CA 1
ATOM 590 C C . PRO A 1 75 ? -49.599 8.568 32.378 1.00 44.09 75 PRO A C 1
ATOM 592 O O . PRO A 1 75 ? -49.941 9.737 32.547 1.00 44.09 75 PRO A O 1
ATOM 595 N N . GLY A 1 76 ? -50.467 7.590 32.134 1.00 43.06 76 GLY A N 1
ATOM 596 C CA . GLY A 1 76 ? -51.914 7.721 32.201 1.00 43.06 76 GLY A CA 1
ATOM 597 C C . GLY A 1 76 ? -52.486 6.638 33.110 1.00 43.06 76 GLY A C 1
ATOM 598 O O . GLY A 1 76 ? -52.376 5.458 32.803 1.00 43.06 76 GLY A O 1
ATOM 599 N N . ALA A 1 77 ? -53.070 7.092 34.218 1.00 43.56 77 ALA A N 1
ATOM 600 C CA . ALA A 1 77 ? -53.961 6.430 35.180 1.00 43.56 77 ALA A CA 1
ATOM 601 C C . ALA A 1 77 ? -53.478 5.212 36.000 1.00 43.56 77 ALA A C 1
ATOM 603 O O . ALA A 1 77 ? -53.765 5.202 37.193 1.00 43.56 77 ALA A O 1
ATOM 604 N N . ASP A 1 78 ? -52.693 4.269 35.466 1.00 49.50 78 ASP A N 1
ATOM 605 C CA . ASP A 1 78 ? -52.437 2.985 36.164 1.00 49.50 78 ASP A CA 1
ATOM 606 C C . ASP A 1 78 ? -50.940 2.657 36.347 1.00 49.50 78 ASP A C 1
ATOM 608 O O . ASP A 1 78 ? -50.484 1.517 36.244 1.00 49.50 78 ASP A O 1
ATOM 612 N N . SER A 1 79 ? -50.118 3.686 36.537 1.00 56.38 79 SER A N 1
ATOM 613 C CA . SER A 1 79 ? -48.681 3.602 36.285 1.00 56.38 79 SER A CA 1
ATOM 614 C C . SER A 1 79 ? -47.876 3.013 37.452 1.00 56.38 79 SER A C 1
ATOM 616 O O . SER A 1 79 ? -47.920 3.549 38.557 1.00 56.38 79 SER A O 1
ATOM 618 N N . ASN A 1 80 ? -47.025 2.016 37.177 1.00 66.44 80 ASN A N 1
ATOM 619 C CA . ASN A 1 80 ? -45.953 1.514 38.057 1.00 66.44 80 ASN A CA 1
ATOM 620 C C . ASN A 1 80 ? -44.847 2.565 38.334 1.00 66.44 80 ASN A C 1
ATOM 622 O O . ASN A 1 80 ? -43.668 2.227 38.425 1.00 66.44 80 ASN A O 1
ATOM 626 N N . VAL A 1 81 ? -45.183 3.854 38.394 1.00 71.88 81 VAL A N 1
ATOM 627 C CA . VAL A 1 81 ? -44.247 4.957 38.617 1.00 71.88 81 VAL A CA 1
ATOM 628 C C . VAL A 1 81 ? -43.939 5.038 40.105 1.00 71.88 81 VAL A C 1
ATOM 630 O O . VAL A 1 81 ? -44.822 5.265 40.925 1.00 71.88 81 VAL A O 1
ATOM 633 N N . LEU A 1 82 ? -42.668 4.851 40.445 1.00 73.19 82 LEU A N 1
ATOM 634 C CA . LEU A 1 82 ? -42.176 4.890 41.822 1.00 73.19 82 LEU A CA 1
ATOM 635 C C . LEU A 1 82 ? -41.897 6.320 42.278 1.00 73.19 82 LEU A C 1
ATOM 637 O O . LEU A 1 82 ? -42.198 6.694 43.407 1.00 73.19 82 LEU A O 1
ATOM 641 N N . GLN A 1 83 ? -41.296 7.119 41.397 1.00 81.12 83 GLN A N 1
ATOM 642 C CA . GLN A 1 83 ? -40.939 8.505 41.668 1.00 81.12 83 GLN A CA 1
ATOM 643 C C . GLN A 1 83 ? -40.829 9.269 40.351 1.00 81.12 83 GLN A C 1
ATOM 645 O O . GLN A 1 83 ? -40.341 8.731 39.361 1.00 81.12 83 GLN A O 1
ATOM 650 N N . GLN A 1 84 ? -41.242 10.533 40.337 1.00 84.56 84 GLN A N 1
ATOM 651 C CA . GLN A 1 84 ? -41.105 11.407 39.175 1.00 84.56 84 GLN A CA 1
ATOM 652 C C . GLN A 1 84 ? -40.695 12.817 39.592 1.00 84.56 84 GLN A C 1
ATOM 654 O O . GLN A 1 84 ? -41.024 13.264 40.692 1.00 84.56 84 GLN A O 1
ATOM 659 N N . GLY A 1 85 ? -39.982 13.518 38.717 1.00 82.31 85 GLY A N 1
ATOM 660 C CA . GLY A 1 85 ? -39.574 14.897 38.955 1.00 82.31 85 GLY A CA 1
ATOM 661 C C . GLY A 1 85 ? -38.578 15.422 37.921 1.00 82.31 85 GLY A C 1
ATOM 662 O O . GLY A 1 85 ? -38.033 14.647 37.131 1.00 82.31 85 GLY A O 1
ATOM 663 N N . PRO A 1 86 ? -38.342 16.744 37.896 1.00 83.56 86 PRO A N 1
ATOM 664 C CA . PRO A 1 86 ? -37.286 17.333 37.089 1.00 83.56 86 PRO A CA 1
ATOM 665 C C . PRO A 1 86 ? -35.922 16.995 37.697 1.00 83.56 86 PRO A C 1
ATOM 667 O O . PRO A 1 86 ? -35.663 17.296 38.860 1.00 83.56 86 PRO A O 1
ATOM 670 N N . MET A 1 87 ? -35.045 16.382 36.912 1.00 81.06 87 MET A N 1
ATOM 671 C CA . MET A 1 87 ? -33.677 16.058 37.323 1.00 81.06 87 MET A CA 1
ATOM 672 C C . MET A 1 87 ? -32.747 16.068 36.116 1.00 81.06 87 MET A C 1
ATOM 674 O O . MET A 1 87 ? -33.186 15.982 34.971 1.00 81.06 87 MET A O 1
ATOM 678 N N . THR A 1 88 ? -31.449 16.184 36.340 1.00 82.06 88 THR A N 1
ATOM 679 C CA . THR A 1 88 ? -30.469 16.030 35.263 1.00 82.06 88 THR A CA 1
ATOM 680 C C . THR A 1 88 ? -30.409 14.573 34.799 1.00 82.06 88 THR A C 1
ATOM 682 O O . THR A 1 88 ? -30.687 13.639 35.553 1.00 82.06 88 THR A O 1
ATOM 685 N N . LEU A 1 89 ? -29.969 14.342 33.558 1.00 71.19 89 LEU A N 1
ATOM 686 C CA . LEU A 1 89 ? -29.773 12.978 33.048 1.00 71.19 89 LEU A CA 1
ATOM 687 C C . LEU A 1 89 ? -28.770 12.175 33.905 1.00 71.19 89 LEU A C 1
ATOM 689 O O . LEU A 1 89 ? -28.875 10.954 34.011 1.00 71.19 89 LEU A O 1
ATOM 693 N N . LYS A 1 90 ? -27.810 12.858 34.541 1.00 74.44 90 LYS A N 1
ATOM 694 C CA . LYS A 1 90 ? -26.826 12.252 35.446 1.00 74.44 90 LYS A CA 1
ATOM 695 C C . LYS A 1 90 ? -27.473 11.767 36.746 1.00 74.44 90 LYS A C 1
ATOM 697 O O . LYS A 1 90 ? -27.213 10.641 37.160 1.00 74.44 90 LYS A O 1
ATOM 702 N N . GLU A 1 91 ? -28.343 12.578 37.341 1.00 78.19 91 GLU A N 1
ATOM 703 C CA . GLU A 1 91 ? -29.118 12.212 38.535 1.00 78.19 91 GLU A CA 1
ATOM 704 C C . GLU A 1 91 ? -30.103 11.078 38.231 1.00 78.19 91 GLU A C 1
ATOM 706 O O . GLU A 1 91 ? -30.179 10.112 38.989 1.00 78.19 91 GLU A O 1
ATOM 711 N N . ALA A 1 92 ? -30.768 11.121 37.073 1.00 73.69 92 ALA A N 1
ATOM 712 C CA . ALA A 1 92 ? -31.673 10.064 36.625 1.00 73.69 92 ALA A CA 1
ATOM 713 C C . ALA A 1 92 ? -30.981 8.694 36.526 1.00 73.69 92 ALA A C 1
ATOM 715 O O . ALA A 1 92 ? -31.510 7.684 36.990 1.00 73.69 92 ALA A O 1
ATOM 716 N N . ARG A 1 93 ? -29.755 8.658 35.983 1.00 69.12 93 ARG A N 1
ATOM 717 C CA . ARG A 1 93 ? -28.951 7.427 35.872 1.00 69.12 93 ARG A CA 1
ATOM 718 C C . ARG A 1 93 ? -28.570 6.830 37.231 1.00 69.12 93 ARG A C 1
ATOM 720 O O . ARG A 1 93 ? -28.376 5.622 37.313 1.00 69.12 93 ARG A O 1
ATOM 727 N N . GLN A 1 94 ? -28.455 7.650 38.274 1.00 76.06 94 GLN A N 1
ATOM 728 C CA . GLN A 1 94 ? -28.071 7.208 39.620 1.00 76.06 94 GLN A CA 1
ATOM 729 C C . GLN A 1 94 ? -29.281 6.936 40.530 1.00 76.06 94 GLN A C 1
ATOM 731 O O . GLN A 1 94 ? -29.188 6.114 41.438 1.00 76.06 94 GLN A O 1
ATOM 736 N N . GLY A 1 95 ? -30.427 7.578 40.280 1.00 70.31 95 GLY A N 1
ATOM 737 C CA . GLY A 1 95 ? -31.579 7.563 41.188 1.00 70.31 95 GLY A CA 1
ATOM 738 C C . GLY A 1 95 ? -32.266 6.205 41.356 1.00 70.31 95 GLY A C 1
ATOM 739 O O . GLY A 1 95 ? -32.753 5.906 42.443 1.00 70.31 95 GLY A O 1
ATOM 740 N N . CYS A 1 96 ? -32.239 5.338 40.338 1.00 66.06 96 CYS A N 1
ATOM 741 C CA . CYS A 1 96 ? -32.902 4.029 40.404 1.00 66.06 96 CYS A CA 1
ATOM 742 C C . CYS A 1 96 ? -32.299 3.111 41.484 1.00 66.06 96 CYS A C 1
ATOM 744 O O . CYS A 1 96 ? -33.018 2.328 42.094 1.00 66.06 96 CYS A O 1
ATOM 746 N N . GLY A 1 97 ? -31.002 3.253 41.787 1.00 66.00 97 GLY A N 1
ATOM 747 C CA . GLY A 1 97 ? -30.335 2.466 42.832 1.00 66.00 97 GLY A CA 1
ATOM 748 C C . GLY A 1 97 ? -30.835 2.748 44.254 1.00 66.00 97 GLY A C 1
ATOM 749 O O . GLY A 1 97 ? -30.635 1.921 45.138 1.00 66.00 97 GLY A O 1
ATOM 750 N N . ASN A 1 98 ? -31.508 3.882 44.467 1.00 74.88 98 ASN A N 1
ATOM 751 C CA . ASN A 1 98 ? -32.028 4.302 45.771 1.00 74.88 98 ASN A CA 1
ATOM 752 C C . ASN A 1 98 ? -33.521 3.988 45.953 1.00 74.88 98 ASN A C 1
ATOM 754 O O . ASN A 1 98 ? -34.067 4.219 47.031 1.00 74.88 98 ASN A O 1
ATOM 758 N N . LEU A 1 99 ? -34.189 3.483 44.912 1.00 75.56 99 LEU A N 1
ATOM 759 C CA . LEU A 1 99 ? -35.615 3.179 44.930 1.00 75.56 99 LEU A CA 1
ATOM 760 C C . LEU A 1 99 ? -35.830 1.662 45.004 1.00 75.56 99 LEU A C 1
ATOM 762 O O . LEU A 1 99 ? -35.481 0.948 44.058 1.00 75.56 99 LEU A O 1
ATOM 766 N N . PRO A 1 100 ? -36.427 1.141 46.091 1.00 70.88 100 PRO A N 1
ATOM 767 C CA . PRO A 1 100 ? -36.775 -0.269 46.159 1.00 70.88 100 PRO A CA 1
ATOM 768 C C . PRO A 1 100 ? -37.784 -0.595 45.049 1.00 70.88 100 PRO A C 1
ATOM 770 O O . PRO A 1 100 ? -38.756 0.130 44.853 1.00 70.88 100 PRO A O 1
ATOM 773 N N . ALA A 1 101 ? -37.525 -1.683 44.320 1.00 69.31 101 ALA A N 1
ATOM 774 C CA . ALA A 1 101 ? -38.277 -2.147 43.150 1.00 69.31 101 ALA A CA 1
ATOM 775 C C . ALA A 1 101 ? -38.102 -1.348 41.843 1.00 69.31 101 ALA A C 1
ATOM 777 O O . ALA A 1 101 ? -38.813 -1.634 40.886 1.00 69.31 101 ALA A O 1
ATOM 778 N N . CYS A 1 102 ? -37.157 -0.407 41.739 1.00 69.00 102 CYS A N 1
ATOM 779 C CA . CYS A 1 102 ? -36.921 0.302 40.477 1.00 69.00 102 CYS A CA 1
ATOM 780 C C . CYS A 1 102 ? -36.312 -0.601 39.389 1.00 69.00 102 CYS A C 1
ATOM 782 O O . CYS A 1 102 ? -35.284 -1.245 39.596 1.00 69.00 102 CYS A O 1
ATOM 784 N N . GLN A 1 103 ? -36.937 -0.616 38.208 1.00 65.62 103 GLN A N 1
ATOM 785 C CA . GLN A 1 103 ? -36.468 -1.348 37.024 1.00 65.62 103 GLN A CA 1
ATOM 786 C C . GLN A 1 103 ? -35.892 -0.436 35.931 1.00 65.62 103 GLN A C 1
ATOM 788 O O . GLN A 1 103 ? -35.252 -0.922 34.998 1.00 65.62 103 GLN A O 1
ATOM 793 N N . GLY A 1 104 ? -36.102 0.877 36.025 1.00 68.75 104 GLY A N 1
ATOM 794 C CA . GLY A 1 104 ? -35.531 1.859 35.107 1.00 68.75 104 GLY A CA 1
ATOM 795 C C . GLY A 1 104 ? -36.218 3.218 35.195 1.00 68.75 104 GLY A C 1
ATOM 796 O O . GLY A 1 104 ? -37.007 3.469 36.105 1.00 68.75 104 GLY A O 1
ATOM 797 N N . PHE A 1 105 ? -35.909 4.105 34.249 1.00 71.19 105 PHE A N 1
ATOM 798 C CA . PHE A 1 105 ? -36.522 5.429 34.153 1.00 71.19 105 PHE A CA 1
ATOM 799 C C . PHE A 1 105 ? -36.869 5.792 32.708 1.00 71.19 105 PHE A C 1
ATOM 801 O O . PHE A 1 105 ? -36.252 5.292 31.768 1.00 71.19 105 PHE A O 1
ATOM 808 N N . THR A 1 106 ? -37.843 6.684 32.540 1.00 68.00 106 THR A N 1
ATOM 809 C CA . THR A 1 106 ? -38.250 7.267 31.257 1.00 68.00 106 THR A CA 1
ATOM 810 C C . THR A 1 106 ? -38.217 8.793 31.319 1.00 68.00 106 THR A C 1
ATOM 812 O O . THR A 1 106 ? -38.326 9.379 32.397 1.00 68.00 106 THR A O 1
ATOM 815 N N . VAL A 1 107 ? -38.056 9.443 30.165 1.00 72.06 107 VAL A N 1
ATOM 816 C CA . VAL A 1 107 ? -38.018 10.907 30.038 1.00 72.06 107 VAL A CA 1
ATOM 817 C C . VAL A 1 107 ? -39.345 11.391 29.462 1.00 72.06 107 VAL A C 1
ATOM 819 O O . VAL A 1 107 ? -39.716 11.034 28.345 1.00 72.06 107 VAL A O 1
ATOM 822 N N . LEU A 1 108 ? -40.046 12.234 30.213 1.00 65.31 108 LEU A N 1
ATOM 823 C CA . LEU A 1 108 ? -41.400 12.705 29.919 1.00 65.31 108 LEU A CA 1
ATOM 824 C C . LEU A 1 108 ? -41.400 14.004 29.094 1.00 65.31 108 LEU A C 1
ATOM 826 O O . LEU A 1 108 ? -42.067 14.974 29.448 1.00 65.31 108 LEU A O 1
ATOM 830 N N . GLY A 1 109 ? -40.618 14.051 28.010 1.00 62.09 109 GLY A N 1
ATOM 831 C CA . GLY A 1 109 ? -40.598 15.189 27.082 1.00 62.09 109 GLY A CA 1
ATOM 832 C C . GLY A 1 109 ? -39.228 15.538 26.495 1.00 62.09 109 GLY A C 1
ATOM 833 O O . GLY A 1 109 ? -38.233 14.836 26.680 1.00 62.09 109 GLY A O 1
ATOM 834 N N . ALA A 1 110 ? -39.178 16.646 25.751 1.00 54.75 110 ALA A N 1
ATOM 835 C CA . ALA A 1 110 ? -37.950 17.187 25.177 1.00 54.75 110 ALA A CA 1
ATOM 836 C C . ALA A 1 110 ? -37.273 18.132 26.180 1.00 54.75 110 ALA A C 1
ATOM 838 O O . ALA A 1 110 ? -37.644 19.293 26.313 1.00 54.75 110 ALA A O 1
ATOM 839 N N . GLY A 1 111 ? -36.280 17.620 26.901 1.00 53.34 111 GLY A N 1
ATOM 840 C CA . GLY A 1 111 ? -35.406 18.446 27.723 1.00 53.34 111 GLY A CA 1
ATOM 841 C C . GLY A 1 111 ? -34.322 19.125 26.888 1.00 53.34 111 GLY A C 1
ATOM 842 O O . GLY A 1 111 ? -33.675 18.464 26.075 1.00 53.34 111 GLY A O 1
ATOM 843 N N . GLY A 1 112 ? -34.126 20.432 27.080 1.00 52.31 112 GLY A N 1
ATOM 844 C CA . GLY A 1 112 ? -33.015 21.173 26.481 1.00 52.31 112 GLY A CA 1
ATOM 845 C C . GLY A 1 112 ? -31.658 20.660 26.973 1.00 52.31 112 GLY A C 1
ATOM 846 O O . GLY A 1 112 ? -31.535 20.203 28.111 1.00 52.31 112 GLY A O 1
ATOM 847 N N . ALA A 1 113 ? -30.642 20.726 26.110 1.00 52.53 113 ALA A N 1
ATOM 848 C CA . ALA A 1 113 ? -29.288 20.268 26.407 1.00 52.53 113 ALA A CA 1
ATOM 849 C C . ALA A 1 113 ? -28.712 21.014 27.628 1.00 52.53 113 ALA A C 1
ATOM 851 O O . ALA A 1 113 ? -28.321 22.173 27.526 1.00 52.53 113 ALA A O 1
ATOM 852 N N . GLY A 1 114 ? -28.696 20.349 28.789 1.00 56.91 114 GLY A N 1
ATOM 853 C CA . GLY A 1 114 ? -28.070 20.840 30.025 1.00 56.91 114 GLY A CA 1
ATOM 854 C C . GLY A 1 114 ? -29.015 21.271 31.155 1.00 56.91 114 GLY A C 1
ATOM 855 O O . GLY A 1 114 ? -28.525 21.608 32.228 1.00 56.91 114 GLY A O 1
ATOM 856 N N . GLY A 1 115 ? -30.339 21.246 30.959 1.00 65.94 115 GLY A N 1
ATOM 857 C CA . GLY A 1 115 ? -31.323 21.592 31.999 1.00 65.94 115 GLY A CA 1
ATOM 858 C C . GLY A 1 115 ? -31.948 20.378 32.710 1.00 65.94 115 GLY A C 1
ATOM 859 O O . GLY A 1 115 ? -31.780 19.245 32.251 1.00 65.94 115 GLY A O 1
ATOM 860 N N . PRO A 1 116 ? -32.700 20.589 33.810 1.00 73.69 116 PRO A N 1
ATOM 861 C CA . PRO A 1 116 ? -33.504 19.542 34.437 1.00 73.69 116 PRO A CA 1
ATOM 862 C C . PRO A 1 116 ? -34.536 19.013 33.439 1.00 73.69 116 PRO A C 1
ATOM 864 O O . PRO A 1 116 ? -35.337 19.776 32.896 1.00 73.69 116 PRO A O 1
ATOM 867 N N . ILE A 1 117 ? -34.511 17.708 33.188 1.00 77.88 117 ILE A N 1
ATOM 868 C CA . ILE A 1 117 ? -35.456 17.022 32.310 1.00 77.88 117 ILE A CA 1
ATOM 869 C C . ILE A 1 117 ? -36.498 16.305 33.177 1.00 77.88 117 ILE A C 1
ATOM 871 O O . ILE A 1 117 ? -36.154 15.789 34.242 1.00 77.88 117 ILE A O 1
ATOM 875 N N . PRO A 1 118 ? -37.778 16.276 32.779 1.00 76.44 118 PRO A N 1
ATOM 876 C CA . PRO A 1 118 ? -38.791 15.551 33.531 1.00 76.44 118 PRO A CA 1
ATOM 877 C C . PRO A 1 118 ? -38.557 14.044 33.374 1.00 76.44 118 PRO A C 1
ATOM 879 O O . PRO A 1 118 ? -38.588 13.514 32.262 1.00 76.44 118 PRO A O 1
ATOM 882 N N . VAL A 1 119 ? -38.303 13.359 34.487 1.00 76.88 119 VAL A N 1
ATOM 883 C CA . VAL A 1 119 ? -38.016 11.919 34.534 1.00 76.88 119 VAL A CA 1
ATOM 884 C C . VAL A 1 119 ? -39.030 11.216 35.423 1.00 76.88 119 VAL A C 1
ATOM 886 O O . VAL A 1 119 ? -39.421 11.752 36.459 1.00 76.88 119 VAL A O 1
ATOM 889 N N . ALA A 1 120 ? -39.416 10.001 35.041 1.00 77.38 120 ALA A N 1
ATOM 890 C CA . ALA A 1 120 ? -40.183 9.086 35.879 1.00 77.38 120 ALA A CA 1
ATOM 891 C C . ALA A 1 120 ? -39.456 7.744 36.021 1.00 77.38 120 ALA A C 1
ATOM 893 O O . ALA A 1 120 ? -39.106 7.112 35.025 1.00 77.38 120 ALA A O 1
ATOM 894 N N . PHE A 1 121 ? -39.244 7.305 37.259 1.00 76.25 121 PHE A N 1
ATOM 895 C CA . PHE A 1 121 ? -38.755 5.977 37.613 1.00 76.25 121 PHE A CA 1
ATOM 896 C C . PHE A 1 121 ? -39.911 4.987 37.649 1.00 76.25 121 PHE A C 1
ATOM 898 O O . PHE A 1 121 ? -40.954 5.277 38.235 1.00 76.25 121 PHE A O 1
ATOM 905 N N . VAL A 1 122 ? -39.714 3.809 37.064 1.00 72.06 122 VAL A N 1
ATOM 906 C CA . VAL A 1 122 ? -40.742 2.770 36.953 1.00 72.06 122 VAL A CA 1
ATOM 907 C C . VAL A 1 122 ? -40.316 1.492 37.671 1.00 72.06 122 VAL A C 1
ATOM 909 O O . VAL A 1 122 ? -39.160 1.072 37.591 1.00 72.06 122 VAL A O 1
ATOM 912 N N . GLY A 1 123 ? -41.257 0.880 38.388 1.00 68.50 123 GLY A N 1
ATOM 913 C CA . GLY A 1 123 ? -41.067 -0.375 39.113 1.00 68.50 123 GLY A CA 1
ATOM 914 C C . GLY A 1 123 ? -41.420 -1.625 38.307 1.00 68.50 123 GLY A C 1
ATOM 915 O O . GLY A 1 123 ? -40.970 -2.723 38.622 1.00 68.50 123 GLY A O 1
ATOM 916 N N . ALA A 1 124 ? -42.181 -1.456 37.228 1.00 64.06 124 ALA A N 1
ATOM 917 C CA . ALA A 1 124 ? -42.422 -2.476 36.219 1.00 64.06 124 ALA A CA 1
ATOM 918 C C . ALA A 1 124 ? -42.756 -1.808 34.880 1.00 64.06 124 ALA A C 1
ATOM 920 O O . ALA A 1 124 ? -43.348 -0.727 34.840 1.00 64.06 124 ALA A O 1
ATOM 921 N N . TRP A 1 125 ? -42.359 -2.457 33.789 1.00 58.59 125 TRP A N 1
ATOM 922 C CA . TRP A 1 125 ? -42.660 -2.030 32.425 1.00 58.59 125 TRP A CA 1
ATOM 923 C C . TRP A 1 125 ? -43.964 -2.696 31.960 1.00 58.59 125 TRP A C 1
ATOM 925 O O . TRP A 1 125 ? -44.127 -3.893 32.168 1.00 58.59 125 TRP A O 1
ATOM 935 N N . GLY A 1 126 ? -44.882 -1.943 31.344 1.00 53.50 126 GLY A N 1
ATOM 936 C CA . GLY A 1 126 ? -46.184 -2.449 30.869 1.00 53.50 126 GLY A CA 1
ATOM 937 C C . GLY A 1 126 ? -47.393 -1.991 31.698 1.00 53.50 126 GLY A C 1
ATOM 938 O O . GLY A 1 126 ? -47.237 -1.396 32.768 1.00 53.50 126 GLY A O 1
ATOM 939 N N . ALA A 1 127 ? -48.599 -2.233 31.174 1.00 52.94 127 ALA A N 1
ATOM 940 C CA . ALA A 1 127 ? -49.865 -1.966 31.862 1.00 52.94 127 ALA A CA 1
ATOM 941 C C . ALA A 1 127 ? -50.105 -2.987 33.000 1.00 52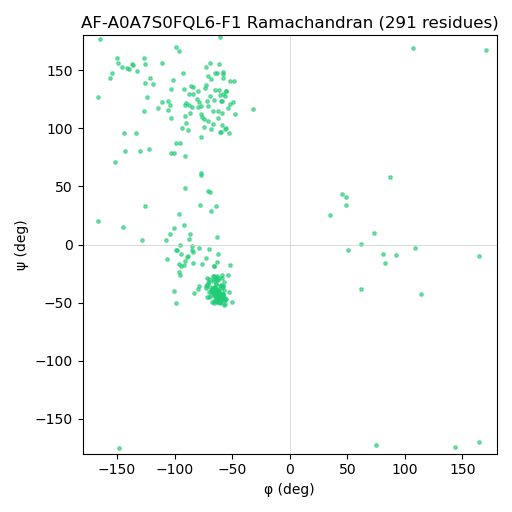.94 127 ALA A C 1
ATOM 943 O O . ALA A 1 127 ? -49.602 -4.113 32.927 1.00 52.94 127 ALA A O 1
ATOM 944 N N . PRO A 1 128 ? -50.860 -2.642 34.061 1.00 46.62 128 PRO A N 1
ATOM 945 C CA . PRO A 1 128 ? -51.154 -3.587 35.134 1.00 46.62 128 PRO A CA 1
ATOM 946 C C . PRO A 1 128 ? -51.872 -4.828 34.593 1.00 46.62 128 PRO A C 1
ATOM 948 O O . PRO A 1 128 ? -52.926 -4.727 33.974 1.00 46.62 128 PRO A O 1
ATOM 951 N N . GLY A 1 129 ? -51.305 -6.009 34.846 1.00 50.25 129 GLY A N 1
ATOM 952 C CA . GLY A 1 129 ? -51.869 -7.291 34.410 1.00 50.25 129 GLY A CA 1
ATOM 953 C C . GLY A 1 129 ? -51.360 -7.800 33.058 1.00 50.25 129 GLY A C 1
ATOM 954 O O . GLY A 1 129 ? -51.590 -8.967 32.745 1.00 50.25 129 GLY A O 1
ATOM 955 N N . GLU A 1 130 ? -50.609 -6.999 32.295 1.00 49.94 130 GLU A N 1
ATOM 956 C CA . GLU A 1 130 ? -49.884 -7.494 31.123 1.00 49.94 130 GLU A CA 1
ATOM 957 C C . GLU A 1 130 ? -48.476 -7.948 31.516 1.00 49.94 130 GLU A C 1
ATOM 959 O O . GLU A 1 130 ? -47.664 -7.194 32.055 1.00 49.94 130 GLU A O 1
ATOM 964 N N . GLN A 1 131 ? -48.169 -9.216 31.242 1.00 46.59 131 GLN A N 1
ATOM 965 C CA . GLN A 1 131 ? -46.825 -9.747 31.412 1.00 46.59 131 GLN A CA 1
ATOM 966 C C . GLN A 1 131 ? -45.937 -9.139 30.323 1.00 46.59 131 GLN A C 1
ATOM 968 O O . GLN A 1 131 ? -46.065 -9.496 29.153 1.00 46.59 131 GLN A O 1
ATOM 973 N N . PHE A 1 132 ? -45.064 -8.205 30.709 1.00 47.78 132 PHE A N 1
ATOM 974 C CA . PHE A 1 132 ? -44.083 -7.593 29.815 1.00 47.78 132 PHE A CA 1
ATOM 975 C C . PHE A 1 132 ? -43.360 -8.674 29.009 1.00 47.78 132 PHE A C 1
ATOM 977 O O . PHE A 1 132 ? -42.616 -9.488 29.563 1.00 47.78 132 PHE A O 1
ATOM 984 N N . ARG A 1 133 ? -43.613 -8.685 27.700 1.00 44.78 133 ARG A N 1
ATOM 985 C CA . ARG A 1 133 ? -42.945 -9.535 26.722 1.00 44.78 133 ARG A CA 1
ATOM 986 C C . ARG A 1 133 ? -41.769 -8.746 26.140 1.00 44.78 133 ARG A C 1
ATOM 988 O O . ARG A 1 133 ? -41.993 -7.870 25.306 1.00 44.78 133 ARG A O 1
ATOM 995 N N . PRO A 1 134 ? -40.522 -8.980 26.601 1.00 45.97 134 PRO A N 1
ATOM 996 C CA . PRO A 1 134 ? -39.344 -8.237 26.134 1.00 45.97 134 PRO A CA 1
ATOM 997 C C . PRO A 1 134 ? -39.047 -8.427 24.634 1.00 45.97 134 PRO A C 1
ATOM 999 O O . PRO A 1 134 ? -38.177 -7.757 24.085 1.00 45.97 134 PRO A O 1
ATOM 1002 N N . ASP A 1 135 ? -39.757 -9.345 23.987 1.00 42.22 135 ASP A N 1
ATOM 1003 C CA . ASP A 1 135 ? -39.736 -9.689 22.570 1.00 42.22 135 ASP A CA 1
ATOM 1004 C C . ASP A 1 135 ? -40.477 -8.687 21.662 1.00 42.22 135 ASP A C 1
ATOM 1006 O O . ASP A 1 135 ? -40.197 -8.651 20.465 1.00 42.22 135 ASP A O 1
ATOM 1010 N N . ALA A 1 136 ? -41.343 -7.820 22.200 1.00 43.41 136 ALA A N 1
ATOM 1011 C CA . ALA A 1 136 ? -42.024 -6.779 21.425 1.00 43.41 136 ALA A CA 1
ATOM 1012 C C . ALA A 1 136 ? -41.224 -5.462 21.428 1.00 43.41 136 ALA A C 1
ATOM 1014 O O . ALA A 1 136 ? -41.547 -4.539 22.167 1.00 43.41 136 ALA A O 1
ATOM 1015 N N . GLU A 1 137 ? -40.147 -5.415 20.637 1.00 43.72 137 GLU A N 1
ATOM 1016 C CA . GLU A 1 137 ? -39.468 -4.226 20.064 1.00 43.72 137 GLU A CA 1
ATOM 1017 C C . GLU A 1 137 ? -39.052 -3.034 20.970 1.00 43.72 137 GLU A C 1
ATOM 1019 O O . GLU A 1 137 ? -38.368 -2.132 20.494 1.00 43.72 137 GLU A O 1
ATOM 1024 N N . ALA A 1 138 ? -39.364 -2.998 22.267 1.00 40.72 138 ALA A N 1
ATOM 1025 C CA . ALA A 1 138 ? -39.323 -1.748 23.035 1.00 40.72 138 ALA A CA 1
ATOM 1026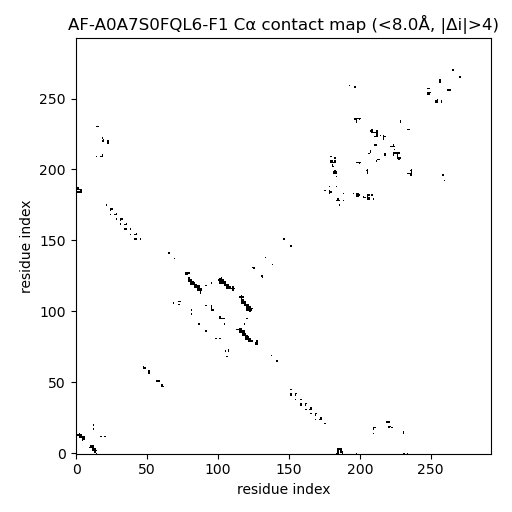 C C . ALA A 1 138 ? -38.012 -1.471 23.792 1.00 40.72 138 ALA A C 1
ATOM 1028 O O . ALA A 1 138 ? -37.751 -0.328 24.146 1.00 40.72 138 ALA A O 1
ATOM 1029 N N . PHE A 1 139 ? -37.157 -2.466 24.033 1.00 41.22 139 PHE A N 1
ATOM 1030 C CA . PHE A 1 139 ? -35.839 -2.252 24.649 1.00 41.22 139 PHE A CA 1
ATOM 1031 C C . PHE A 1 139 ? -34.857 -3.331 24.195 1.00 41.22 139 PHE A C 1
ATOM 1033 O O . PHE A 1 139 ? -34.418 -4.177 24.981 1.00 41.22 139 PHE A O 1
ATOM 1040 N N . GLN A 1 140 ? -34.442 -3.292 22.929 1.00 37.19 140 GLN A N 1
ATOM 1041 C CA . GLN A 1 140 ? -33.160 -3.905 22.612 1.00 37.19 140 GLN A CA 1
ATOM 1042 C C . GLN A 1 140 ? -32.084 -3.049 23.278 1.00 37.19 140 GLN A C 1
ATOM 1044 O O . GLN A 1 140 ? -31.673 -2.011 22.769 1.00 37.19 140 GLN A O 1
ATOM 1049 N N . ARG A 1 141 ? -31.604 -3.499 24.444 1.00 37.97 141 ARG A N 1
ATOM 1050 C CA . ARG A 1 141 ? -30.214 -3.246 24.821 1.00 37.97 141 ARG A CA 1
ATOM 1051 C C . ARG A 1 141 ? -29.402 -3.753 23.634 1.00 37.97 141 ARG A C 1
ATOM 1053 O O . ARG A 1 141 ? -29.145 -4.957 23.554 1.00 37.97 141 ARG A O 1
ATOM 1060 N N . VAL A 1 142 ? -29.025 -2.865 22.718 1.00 41.84 142 VAL A N 1
ATOM 1061 C CA . VAL A 1 142 ? -27.907 -3.127 21.822 1.00 41.84 142 VAL A CA 1
ATOM 1062 C C . VAL A 1 142 ? -26.757 -3.312 22.785 1.00 41.84 142 VAL A C 1
ATOM 1064 O O . VAL A 1 142 ? -26.271 -2.363 23.399 1.00 41.84 142 VAL A O 1
ATOM 1067 N N . ARG A 1 143 ? -26.458 -4.579 23.107 1.00 41.28 143 ARG A N 1
ATOM 1068 C CA . ARG A 1 143 ? -25.335 -4.895 23.978 1.00 41.28 143 ARG A CA 1
ATOM 1069 C C . ARG A 1 143 ? -24.170 -4.190 23.299 1.00 41.28 143 ARG A C 1
ATOM 1071 O O . ARG A 1 143 ? -23.909 -4.552 22.149 1.00 41.28 143 ARG A O 1
ATOM 1078 N N . PRO A 1 144 ? -23.509 -3.202 23.939 1.00 49.44 144 PRO A N 1
ATOM 1079 C CA . PRO A 1 144 ? -22.286 -2.666 23.369 1.00 49.44 144 PRO A CA 1
ATOM 1080 C C . PRO A 1 144 ? -21.444 -3.900 23.100 1.00 49.44 144 PRO A C 1
ATOM 1082 O O . PRO A 1 144 ? -21.297 -4.714 24.020 1.00 49.44 144 PRO A O 1
ATOM 1085 N N . GLN A 1 145 ? -21.064 -4.128 21.838 1.00 52.69 145 GLN A N 1
ATOM 1086 C CA . GLN A 1 145 ? -20.312 -5.318 21.470 1.00 52.69 145 GLN A CA 1
ATOM 1087 C C . GLN A 1 145 ? -19.070 -5.314 22.356 1.00 52.69 145 GLN A C 1
ATOM 1089 O O . GLN A 1 145 ? -18.135 -4.542 22.150 1.00 52.69 145 GLN A O 1
ATOM 1094 N N . ARG A 1 146 ? -19.112 -6.096 23.438 1.00 60.22 146 ARG A N 1
ATOM 1095 C CA . ARG A 1 146 ? -17.997 -6.223 24.356 1.00 60.22 146 ARG A CA 1
ATOM 1096 C C . ARG A 1 146 ? -17.044 -7.138 23.633 1.00 60.22 146 ARG A C 1
ATOM 1098 O O . ARG A 1 146 ? -17.185 -8.353 23.718 1.00 60.22 146 ARG A O 1
ATOM 1105 N N . LEU A 1 147 ? -16.132 -6.521 22.893 1.00 70.94 147 LEU A N 1
ATOM 1106 C CA . LEU A 1 147 ? -14.982 -7.199 22.335 1.00 70.94 147 LEU A CA 1
ATOM 1107 C C . LEU A 1 147 ? -14.329 -7.990 23.472 1.00 70.94 147 LEU A C 1
ATOM 1109 O O . LEU A 1 147 ? -14.028 -7.431 24.536 1.00 70.94 147 LEU A O 1
ATOM 1113 N N . SER A 1 148 ? -14.196 -9.298 23.294 1.00 82.19 148 SER A N 1
ATOM 1114 C CA . SER A 1 148 ? -13.544 -10.142 24.287 1.00 82.19 148 SER A CA 1
ATOM 1115 C C . SER A 1 148 ? -12.094 -9.690 24.471 1.00 82.19 148 SER A C 1
ATOM 1117 O O . SER A 1 148 ? -11.483 -9.096 23.582 1.00 82.19 148 SER A O 1
ATOM 1119 N N . THR A 1 149 ? -11.504 -9.973 25.634 1.00 81.75 149 THR A N 1
ATOM 1120 C CA . THR A 1 149 ? -10.099 -9.620 25.889 1.00 81.75 149 THR A CA 1
ATOM 1121 C C . THR A 1 149 ? -9.162 -10.250 24.859 1.00 81.75 149 THR A C 1
ATOM 1123 O O . THR A 1 149 ? -8.196 -9.615 24.452 1.00 81.75 149 THR A O 1
ATOM 1126 N N . ILE A 1 150 ? -9.473 -11.467 24.402 1.00 87.62 150 ILE A N 1
ATOM 1127 C CA . ILE A 1 150 ? -8.696 -12.164 23.374 1.00 87.62 150 ILE A CA 1
ATOM 1128 C C . ILE A 1 150 ? -8.791 -11.412 22.047 1.00 87.62 150 ILE A C 1
ATOM 1130 O O . ILE A 1 150 ? -7.760 -11.088 21.468 1.00 87.62 150 ILE A O 1
ATOM 1134 N N . GLU A 1 151 ? -10.000 -11.073 21.595 1.00 85.31 151 GLU A N 1
ATOM 1135 C CA . GLU A 1 151 ? -10.188 -10.295 20.365 1.00 85.31 151 GLU A CA 1
ATOM 1136 C C . GLU A 1 151 ? -9.460 -8.949 20.445 1.00 85.31 151 GLU A C 1
ATOM 1138 O O . GLU A 1 151 ? -8.731 -8.604 19.523 1.00 85.31 151 GLU A O 1
ATOM 1143 N N . ALA A 1 152 ? -9.566 -8.226 21.564 1.00 84.19 152 ALA A N 1
ATOM 1144 C CA . ALA A 1 152 ? -8.871 -6.952 21.757 1.00 84.19 152 ALA A CA 1
ATOM 1145 C C . ALA A 1 152 ? -7.341 -7.086 21.650 1.00 84.19 152 ALA A C 1
ATOM 1147 O O . ALA A 1 152 ? -6.690 -6.262 21.005 1.00 84.19 152 ALA A O 1
ATOM 1148 N N . VAL A 1 153 ? -6.762 -8.130 22.255 1.00 87.06 153 VAL A N 1
ATOM 1149 C CA . VAL A 1 153 ? -5.322 -8.414 22.160 1.00 87.06 153 VAL A CA 1
ATOM 1150 C C . VAL A 1 153 ? -4.932 -8.767 20.727 1.00 87.06 153 VAL A C 1
ATOM 1152 O O . VAL A 1 153 ? -3.933 -8.249 20.233 1.00 87.06 153 VAL A O 1
ATOM 1155 N N . LEU A 1 154 ? -5.723 -9.597 20.043 1.00 90.00 154 LEU A N 1
ATOM 1156 C CA . LEU A 1 154 ? -5.478 -9.952 18.645 1.00 90.00 154 LEU A CA 1
ATOM 1157 C C . LEU A 1 154 ? -5.509 -8.710 17.752 1.00 90.00 154 LEU A C 1
ATOM 1159 O O . LEU A 1 154 ? -4.549 -8.484 17.021 1.00 90.00 154 LEU A O 1
ATOM 1163 N N . PHE A 1 155 ? -6.547 -7.873 17.853 1.00 89.94 155 PHE A N 1
ATOM 1164 C CA . PHE A 1 155 ? -6.630 -6.621 17.098 1.00 89.94 155 PHE A CA 1
ATOM 1165 C C . PHE A 1 155 ? -5.413 -5.732 17.356 1.00 89.94 155 PHE A C 1
ATOM 1167 O O . PHE A 1 155 ? -4.795 -5.275 16.403 1.00 89.94 155 PHE A O 1
ATOM 1174 N N . LEU A 1 156 ? -5.001 -5.553 18.614 1.00 89.69 156 LEU A N 1
ATOM 1175 C CA . LEU A 1 156 ? -3.823 -4.748 18.938 1.00 89.69 156 LEU A CA 1
ATOM 1176 C C . LEU A 1 156 ? -2.542 -5.307 18.299 1.00 89.69 156 LEU A C 1
ATOM 1178 O O . LEU A 1 156 ? -1.803 -4.561 17.656 1.00 89.69 156 LEU A O 1
ATOM 1182 N N . VAL A 1 157 ? -2.280 -6.607 18.453 1.00 92.31 157 VAL A N 1
ATOM 1183 C CA . VAL A 1 157 ? -1.079 -7.257 17.905 1.00 92.31 157 VAL A CA 1
ATOM 1184 C C . VAL A 1 157 ? -1.069 -7.168 16.381 1.00 92.31 157 VAL A C 1
ATOM 1186 O O . VAL A 1 157 ? -0.081 -6.709 15.804 1.00 92.31 157 VAL A O 1
ATOM 1189 N N . PHE A 1 158 ? -2.174 -7.534 15.725 1.00 93.19 158 PHE A N 1
ATOM 1190 C CA . PHE A 1 158 ? -2.286 -7.459 14.269 1.00 93.19 158 PHE A CA 1
ATOM 1191 C C . PHE A 1 158 ? -2.149 -6.026 13.760 1.00 93.19 158 PHE A C 1
ATOM 1193 O O . PHE A 1 158 ? -1.467 -5.807 12.760 1.00 93.19 158 PHE A O 1
ATOM 1200 N N . SER A 1 159 ? -2.724 -5.036 14.444 1.00 91.94 159 SER A N 1
ATOM 1201 C CA . SER A 1 159 ? -2.586 -3.633 14.053 1.00 91.94 159 SER A CA 1
ATOM 1202 C C . SER A 1 159 ? -1.158 -3.124 14.214 1.00 91.94 159 SER A C 1
ATOM 1204 O O . SER A 1 159 ? -0.661 -2.474 13.301 1.00 91.94 159 SER A O 1
ATOM 1206 N N . VAL A 1 160 ? -0.453 -3.468 15.298 1.00 94.12 160 VAL A N 1
ATOM 1207 C CA . VAL A 1 160 ? 0.969 -3.110 15.462 1.00 94.12 160 VAL A CA 1
ATOM 1208 C C . VAL A 1 160 ? 1.818 -3.745 14.361 1.00 94.12 160 VAL A C 1
ATOM 1210 O O . VAL A 1 160 ? 2.589 -3.044 13.705 1.00 94.12 160 VAL A O 1
ATOM 1213 N N . MET A 1 161 ? 1.644 -5.044 14.105 1.00 95.38 161 MET A N 1
ATOM 1214 C CA . MET A 1 161 ? 2.350 -5.734 13.020 1.00 95.38 161 MET A CA 1
ATOM 1215 C C . MET A 1 161 ? 2.050 -5.103 11.656 1.00 95.38 161 MET A C 1
ATOM 1217 O O . MET A 1 161 ? 2.967 -4.878 10.868 1.00 95.38 161 MET A O 1
ATOM 1221 N N . THR A 1 162 ? 0.787 -4.757 11.395 1.00 95.88 162 THR A N 1
ATOM 1222 C CA . THR A 1 162 ? 0.366 -4.118 10.139 1.00 95.88 162 THR A CA 1
ATOM 1223 C C . THR A 1 162 ? 0.938 -2.708 10.012 1.00 95.88 162 THR A C 1
ATOM 1225 O O . THR A 1 162 ? 1.376 -2.338 8.927 1.00 95.88 162 THR A O 1
ATOM 1228 N N . CYS A 1 163 ? 1.016 -1.928 11.093 1.00 95.69 163 CYS A N 1
ATOM 1229 C CA . CYS A 1 163 ? 1.670 -0.617 11.091 1.00 95.69 163 CYS A CA 1
ATOM 1230 C C . CYS A 1 163 ? 3.163 -0.728 10.756 1.00 95.69 163 CYS A C 1
ATOM 1232 O O . CYS A 1 163 ? 3.658 0.023 9.916 1.00 95.69 163 CYS A O 1
ATOM 1234 N N . VAL A 1 164 ? 3.873 -1.686 11.365 1.00 96.25 164 VAL A N 1
ATOM 1235 C CA . VAL A 1 164 ? 5.293 -1.938 11.067 1.00 96.25 164 VAL A CA 1
ATOM 1236 C C . VAL A 1 164 ? 5.471 -2.362 9.608 1.00 96.25 164 VAL A C 1
ATOM 1238 O O . VAL A 1 164 ? 6.309 -1.797 8.907 1.00 96.25 164 VAL A O 1
ATOM 1241 N N . ALA A 1 165 ? 4.653 -3.298 9.122 1.00 95.69 165 ALA A N 1
ATOM 1242 C CA . ALA A 1 165 ? 4.675 -3.718 7.723 1.00 95.69 165 ALA A CA 1
ATOM 1243 C C . ALA A 1 165 ? 4.389 -2.545 6.771 1.00 95.69 165 ALA A C 1
ATOM 1245 O O . ALA A 1 165 ? 5.118 -2.354 5.802 1.00 95.69 165 ALA A O 1
ATOM 1246 N N . THR A 1 166 ? 3.391 -1.711 7.083 1.00 96.62 166 THR A N 1
ATOM 1247 C CA . THR A 1 166 ? 3.050 -0.513 6.298 1.00 96.62 166 THR A CA 1
ATOM 1248 C C . THR A 1 166 ? 4.234 0.441 6.221 1.00 96.62 166 THR A C 1
ATOM 1250 O O . THR A 1 166 ? 4.563 0.906 5.137 1.00 96.62 166 THR A O 1
ATOM 1253 N N . LEU A 1 167 ? 4.911 0.704 7.342 1.00 96.19 167 LEU A N 1
ATOM 1254 C CA . LEU A 1 167 ? 6.089 1.570 7.368 1.00 96.19 167 LEU A CA 1
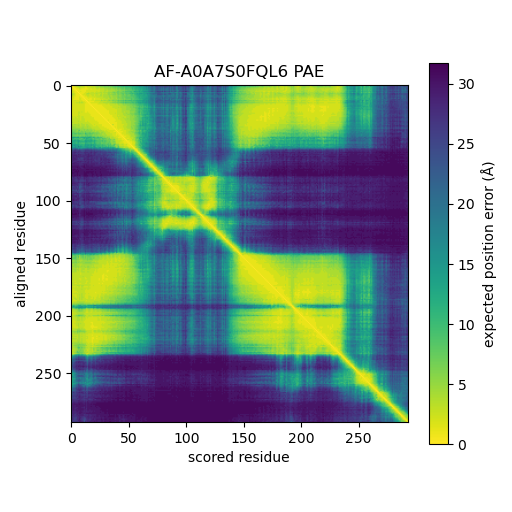ATOM 1255 C C . LEU A 1 167 ? 7.203 1.036 6.458 1.00 96.19 167 LEU A C 1
ATOM 1257 O O . LEU A 1 167 ? 7.724 1.781 5.631 1.00 96.19 167 LEU A O 1
ATOM 1261 N N . LEU A 1 168 ? 7.545 -0.250 6.575 1.00 95.44 168 LEU A N 1
ATOM 1262 C CA . LEU A 1 168 ? 8.578 -0.874 5.741 1.00 95.44 168 LEU A CA 1
ATOM 1263 C C . LEU A 1 168 ? 8.206 -0.846 4.251 1.00 95.44 168 LEU A C 1
ATOM 1265 O O . LEU A 1 168 ? 9.043 -0.528 3.407 1.00 95.44 168 LEU A O 1
ATOM 1269 N N . LEU A 1 169 ? 6.941 -1.116 3.924 1.00 96.31 169 LEU A N 1
ATOM 1270 C CA . LEU A 1 169 ? 6.437 -1.050 2.554 1.00 96.31 169 LEU A CA 1
ATOM 1271 C C . LEU A 1 169 ? 6.455 0.381 2.002 1.00 96.31 169 LEU A C 1
ATOM 1273 O O . LEU A 1 169 ? 6.833 0.577 0.851 1.00 96.31 169 LEU A O 1
ATOM 1277 N N . LEU A 1 170 ? 6.113 1.389 2.809 1.00 96.19 170 LEU A N 1
ATOM 1278 C CA . LEU A 1 170 ? 6.194 2.797 2.410 1.00 96.19 170 LEU A CA 1
ATOM 1279 C C . LEU A 1 170 ? 7.639 3.239 2.159 1.00 96.19 170 LEU A C 1
ATOM 1281 O O . LEU A 1 170 ? 7.880 3.983 1.210 1.00 96.19 170 LEU A O 1
ATOM 1285 N N . LEU A 1 171 ? 8.605 2.753 2.945 1.00 94.62 171 LEU A N 1
ATOM 1286 C CA . LEU A 1 171 ? 10.027 2.972 2.663 1.00 94.62 171 LEU A CA 1
ATOM 1287 C C . LEU A 1 171 ? 10.435 2.343 1.325 1.00 94.62 171 LEU A C 1
ATOM 1289 O O . LEU A 1 171 ? 11.179 2.954 0.559 1.00 94.62 171 LEU A O 1
ATOM 1293 N N . LEU A 1 172 ? 9.908 1.160 1.003 1.00 94.12 172 LEU A N 1
ATOM 1294 C CA . LEU A 1 172 ? 10.169 0.496 -0.273 1.00 94.12 172 LEU A CA 1
ATOM 1295 C C . LEU A 1 172 ? 9.527 1.247 -1.456 1.00 94.12 172 LEU A C 1
ATOM 1297 O O . LEU A 1 172 ? 10.177 1.427 -2.487 1.00 94.12 172 LEU A O 1
ATOM 1301 N N . VAL A 1 173 ? 8.302 1.769 -1.295 1.00 95.38 173 VAL A N 1
ATOM 1302 C CA . VAL A 1 173 ? 7.668 2.679 -2.271 1.00 95.38 173 VAL A CA 1
ATOM 1303 C C . VAL A 1 173 ? 8.503 3.945 -2.448 1.00 95.38 173 VAL A C 1
ATOM 1305 O O . VAL A 1 173 ? 8.758 4.347 -3.581 1.00 95.38 173 VAL A O 1
ATOM 1308 N N . ALA A 1 174 ? 8.958 4.564 -1.358 1.00 94.56 174 ALA A N 1
ATOM 1309 C CA . ALA A 1 174 ? 9.781 5.771 -1.412 1.00 94.56 174 ALA A CA 1
ATOM 1310 C C . ALA A 1 174 ? 11.137 5.520 -2.093 1.00 94.56 174 ALA A C 1
ATOM 1312 O O . ALA A 1 174 ? 11.631 6.390 -2.806 1.00 94.56 174 ALA A O 1
ATOM 1313 N N . GLY A 1 175 ? 11.710 4.325 -1.923 1.00 92.12 175 GLY A N 1
ATOM 1314 C CA . GLY A 1 175 ? 12.942 3.913 -2.591 1.00 92.12 175 GLY A CA 1
ATOM 1315 C C . GLY A 1 175 ? 12.764 3.642 -4.087 1.00 92.12 175 GLY A C 1
ATOM 1316 O O . GLY A 1 175 ? 13.567 4.110 -4.887 1.00 92.12 175 GLY A O 1
ATOM 1317 N N . HIS A 1 176 ? 11.715 2.917 -4.493 1.00 93.50 176 HIS A N 1
ATOM 1318 C CA . HIS A 1 176 ? 11.547 2.466 -5.885 1.00 93.50 176 HIS A CA 1
ATOM 1319 C C . HIS A 1 176 ? 10.660 3.361 -6.758 1.00 93.50 176 HIS A C 1
ATOM 1321 O O . HIS A 1 176 ? 10.818 3.371 -7.981 1.00 93.50 176 HIS A O 1
ATOM 1327 N N . GLY A 1 177 ? 9.760 4.142 -6.161 1.00 94.62 177 GLY A N 1
ATOM 1328 C CA . GLY A 1 177 ? 8.873 5.068 -6.867 1.00 94.62 177 GLY A CA 1
ATOM 1329 C C . GLY A 1 177 ? 9.638 6.085 -7.723 1.00 94.62 177 GLY A C 1
ATOM 1330 O O . GLY A 1 177 ? 9.394 6.171 -8.926 1.00 94.62 177 GLY A O 1
ATOM 1331 N N . PRO A 1 178 ? 10.628 6.811 -7.173 1.00 95.38 178 PRO A N 1
ATOM 1332 C CA . PRO A 1 178 ? 11.461 7.706 -7.971 1.00 95.38 178 PRO A CA 1
ATOM 1333 C C . PRO A 1 178 ? 12.237 6.974 -9.072 1.00 95.38 178 PRO A C 1
ATOM 1335 O O . PRO A 1 178 ? 12.389 7.509 -10.167 1.00 95.38 178 PRO A O 1
ATOM 1338 N N . LEU A 1 179 ? 12.692 5.742 -8.814 1.00 94.31 179 LEU A N 1
ATOM 1339 C CA . LEU A 1 179 ? 13.480 4.960 -9.770 1.00 94.31 179 LEU A CA 1
ATOM 1340 C C . LEU A 1 179 ? 12.680 4.616 -11.024 1.00 94.31 179 LEU A C 1
ATOM 1342 O O . LEU A 1 179 ? 13.175 4.831 -12.128 1.00 94.31 179 LEU A O 1
ATOM 1346 N N . ILE A 1 180 ? 11.434 4.149 -10.882 1.00 94.50 180 ILE A N 1
ATOM 1347 C CA . ILE A 1 180 ? 10.588 3.878 -12.054 1.00 94.50 180 ILE A CA 1
ATOM 1348 C C . ILE A 1 180 ? 10.235 5.164 -12.814 1.00 94.50 180 ILE A C 1
ATOM 1350 O O . ILE A 1 180 ? 10.297 5.186 -14.040 1.00 94.50 180 ILE A O 1
ATOM 1354 N N . LEU A 1 181 ? 9.970 6.266 -12.106 1.00 95.44 181 LEU A N 1
ATOM 1355 C CA . LEU A 1 181 ? 9.691 7.567 -12.724 1.00 95.44 181 LEU A CA 1
ATOM 1356 C C . LEU A 1 181 ? 10.906 8.140 -13.473 1.00 95.44 181 LEU A C 1
ATOM 1358 O O . LEU A 1 181 ? 10.754 8.934 -14.403 1.00 95.44 181 LEU A O 1
ATOM 1362 N N . LEU A 1 182 ? 12.117 7.768 -13.068 1.00 92.56 182 LEU A N 1
ATOM 1363 C CA . LEU A 1 182 ? 13.370 8.142 -13.723 1.00 92.56 182 LEU A CA 1
ATOM 1364 C C . LEU A 1 182 ? 13.864 7.075 -14.710 1.00 92.56 182 LEU A C 1
ATOM 1366 O O . LEU A 1 182 ? 14.916 7.267 -15.299 1.00 92.56 182 LEU A O 1
ATOM 1370 N N . ASN A 1 183 ? 13.159 5.955 -14.884 1.00 92.88 183 ASN A N 1
ATOM 1371 C CA . ASN A 1 183 ? 13.642 4.792 -15.635 1.00 92.88 183 ASN A CA 1
ATOM 1372 C C . ASN A 1 183 ? 15.061 4.333 -15.230 1.00 92.88 183 ASN A C 1
ATOM 1374 O O . ASN A 1 183 ? 15.887 3.981 -16.069 1.00 92.88 183 ASN A O 1
ATOM 1378 N N . LYS A 1 184 ? 15.357 4.348 -13.927 1.00 91.69 184 LYS A N 1
ATOM 1379 C CA . LYS A 1 184 ? 16.622 3.865 -13.355 1.00 91.69 184 LYS A CA 1
ATOM 1380 C C . LYS A 1 184 ? 16.405 2.590 -12.553 1.00 91.69 184 LYS A C 1
ATOM 1382 O O . LYS A 1 184 ? 15.304 2.311 -12.076 1.00 91.69 184 LYS A O 1
ATOM 1387 N N . THR A 1 185 ? 17.450 1.794 -12.396 1.00 90.94 185 THR A N 1
ATOM 1388 C CA . THR A 1 185 ? 17.532 0.753 -11.362 1.00 90.94 185 THR A CA 1
ATOM 1389 C C . THR A 1 185 ? 18.279 1.281 -10.139 1.00 90.94 185 THR A C 1
ATOM 1391 O O . THR A 1 185 ? 18.927 2.327 -10.191 1.00 90.94 185 THR A O 1
ATOM 1394 N N . THR A 1 186 ? 18.204 0.570 -9.012 1.00 89.12 186 THR A N 1
ATOM 1395 C CA . THR A 1 186 ? 18.909 0.958 -7.779 1.00 89.12 186 THR A CA 1
ATOM 1396 C C . THR A 1 186 ? 20.418 1.050 -8.000 1.00 89.12 186 THR A C 1
ATOM 1398 O O . THR A 1 186 ? 21.076 1.943 -7.477 1.00 89.12 186 THR A O 1
ATOM 1401 N N . ILE A 1 187 ? 20.974 0.154 -8.816 1.00 87.31 187 ILE A N 1
ATOM 1402 C CA . ILE A 1 187 ? 22.395 0.151 -9.174 1.00 87.31 187 ILE A CA 1
ATOM 1403 C C . ILE A 1 187 ? 22.738 1.400 -9.999 1.00 87.31 187 ILE A C 1
ATOM 1405 O O . ILE A 1 187 ? 23.668 2.127 -9.666 1.00 87.31 187 ILE A O 1
ATOM 1409 N N . GLU A 1 188 ? 21.946 1.701 -11.029 1.00 88.19 188 GLU A N 1
ATOM 1410 C CA . GLU A 1 188 ? 22.144 2.873 -11.897 1.00 88.19 188 GLU A CA 1
ATOM 1411 C C . GLU A 1 188 ? 21.988 4.201 -11.158 1.00 88.19 188 GLU A C 1
ATOM 1413 O O . GLU A 1 188 ? 22.630 5.185 -11.514 1.00 88.19 188 GLU A O 1
ATOM 1418 N N . TYR A 1 189 ? 21.141 4.240 -10.129 1.00 88.06 189 TYR A N 1
ATOM 1419 C CA . TYR A 1 189 ? 20.988 5.410 -9.271 1.00 88.06 189 TYR A CA 1
ATOM 1420 C C . TYR A 1 189 ? 22.241 5.699 -8.434 1.00 88.06 189 TYR A C 1
ATOM 1422 O O . TYR A 1 189 ? 22.530 6.859 -8.160 1.00 88.06 189 TYR A O 1
ATOM 1430 N N . ASN A 1 190 ? 22.994 4.662 -8.057 1.00 86.12 190 ASN A N 1
ATOM 1431 C CA . ASN A 1 190 ? 24.192 4.791 -7.224 1.00 86.12 190 ASN A CA 1
ATOM 1432 C C . ASN A 1 190 ? 25.482 5.045 -8.024 1.00 86.12 190 ASN A C 1
ATOM 1434 O O . ASN A 1 190 ? 26.511 5.359 -7.428 1.00 86.12 190 ASN A O 1
ATOM 1438 N N . TYR A 1 191 ? 25.456 4.932 -9.355 1.00 81.44 191 TYR A N 1
ATOM 1439 C CA . TYR A 1 191 ? 26.599 5.289 -10.195 1.00 81.44 191 TYR A CA 1
ATOM 1440 C C . TYR A 1 191 ? 26.601 6.782 -10.541 1.00 81.44 191 TYR A C 1
ATOM 1442 O O . TYR A 1 191 ? 25.581 7.350 -10.931 1.00 81.44 191 TYR A O 1
ATOM 1450 N N . ALA A 1 192 ? 27.779 7.405 -10.463 1.00 62.78 192 ALA A N 1
ATOM 1451 C CA . ALA A 1 192 ? 28.007 8.809 -10.806 1.00 62.78 192 ALA A CA 1
ATOM 1452 C C . ALA A 1 192 ? 28.063 9.027 -12.331 1.00 62.78 192 ALA A C 1
ATOM 1454 O O . ALA A 1 192 ? 29.079 9.443 -12.883 1.00 62.78 192 ALA A O 1
ATOM 1455 N N . VAL A 1 193 ? 26.969 8.719 -13.029 1.00 67.44 193 VAL A N 1
ATOM 1456 C CA . VAL A 1 193 ? 26.812 9.062 -14.447 1.00 67.44 193 VAL A CA 1
ATOM 1457 C C . VAL A 1 193 ? 26.231 10.470 -14.532 1.00 67.44 193 VAL A C 1
ATOM 1459 O O . VAL A 1 193 ? 25.233 10.769 -13.876 1.00 67.44 193 VAL A O 1
ATOM 1462 N N . LYS A 1 194 ? 26.866 11.339 -15.328 1.00 68.56 194 LYS A N 1
ATOM 1463 C CA . LYS A 1 194 ? 26.494 12.757 -15.467 1.00 68.56 194 LYS A CA 1
ATOM 1464 C C . LYS A 1 194 ? 25.042 12.937 -15.933 1.00 68.56 194 LYS A C 1
ATOM 1466 O O . LYS A 1 194 ? 24.365 13.851 -15.476 1.00 68.56 194 LYS A O 1
ATOM 1471 N N . GLU A 1 195 ? 24.567 12.044 -16.800 1.00 79.81 195 GLU A N 1
ATOM 1472 C CA . GLU A 1 195 ? 23.230 12.080 -17.398 1.00 79.81 195 GLU A CA 1
ATOM 1473 C C . GLU A 1 195 ? 22.593 10.685 -17.398 1.00 79.81 195 GLU A C 1
ATOM 1475 O O . GLU A 1 195 ? 23.285 9.669 -17.350 1.00 79.81 195 GLU A O 1
ATOM 1480 N N . ASN A 1 196 ? 21.260 10.620 -17.397 1.00 84.69 196 ASN A N 1
ATOM 1481 C CA . ASN A 1 196 ? 20.521 9.361 -17.356 1.00 84.69 196 ASN A CA 1
ATOM 1482 C C . ASN A 1 196 ? 20.231 8.840 -18.775 1.00 84.69 196 ASN A C 1
ATOM 1484 O O . ASN A 1 196 ? 19.295 9.333 -19.403 1.00 84.69 196 ASN A O 1
ATOM 1488 N N . PRO A 1 197 ? 20.940 7.813 -19.273 1.00 80.44 197 PRO A N 1
ATOM 1489 C CA . PRO A 1 197 ? 20.792 7.370 -20.659 1.00 80.44 197 PRO A CA 1
ATOM 1490 C C . PRO A 1 197 ? 19.481 6.624 -20.945 1.00 80.44 197 PRO A C 1
ATOM 1492 O O . PRO A 1 197 ? 19.189 6.342 -22.106 1.00 80.44 197 PRO A O 1
ATOM 1495 N N . TYR A 1 198 ? 18.736 6.248 -19.902 1.00 86.56 198 TYR A N 1
ATOM 1496 C CA . TYR A 1 198 ? 17.464 5.534 -20.011 1.00 86.56 198 TYR A CA 1
ATOM 1497 C C . TYR A 1 198 ? 16.254 6.466 -19.898 1.00 86.56 198 TYR A C 1
ATOM 1499 O O . TYR A 1 198 ? 15.125 6.004 -20.039 1.00 86.56 198 TYR A O 1
ATOM 1507 N N . ASP A 1 199 ? 16.452 7.759 -19.631 1.00 87.69 199 ASP A N 1
ATOM 1508 C CA . ASP A 1 199 ? 15.333 8.696 -19.571 1.00 87.69 199 ASP A CA 1
ATOM 1509 C C . ASP A 1 199 ? 14.681 8.837 -20.954 1.00 87.69 199 ASP A C 1
ATOM 1511 O O . ASP A 1 199 ? 15.334 9.174 -21.939 1.00 87.69 199 ASP A O 1
ATOM 1515 N N . CYS A 1 200 ? 13.380 8.583 -21.031 1.00 85.50 200 CYS A N 1
ATOM 1516 C CA . CYS A 1 200 ? 12.567 8.723 -22.236 1.00 85.50 200 CYS A CA 1
ATOM 1517 C C . CYS A 1 200 ? 11.914 10.116 -22.334 1.00 85.50 200 CYS A C 1
ATOM 1519 O O . CYS A 1 200 ? 10.930 10.296 -23.052 1.00 85.50 200 CYS A O 1
ATOM 1521 N N . GLY A 1 201 ? 12.408 11.099 -21.574 1.00 84.69 201 GLY A N 1
ATOM 1522 C CA . GLY A 1 201 ? 12.003 12.508 -21.643 1.00 84.69 201 GLY A CA 1
ATOM 1523 C C . GLY A 1 201 ? 10.727 12.854 -20.869 1.00 84.69 201 GLY A C 1
ATOM 1524 O O . GLY A 1 201 ? 10.484 14.024 -20.578 1.00 84.69 201 GLY A O 1
ATOM 1525 N N . SER A 1 202 ? 9.918 11.866 -20.473 1.00 89.81 202 SER A N 1
ATOM 1526 C CA . SER A 1 202 ? 8.768 12.077 -19.590 1.00 89.81 202 SER A CA 1
ATOM 1527 C C . SER A 1 202 ? 8.604 10.944 -18.583 1.00 89.81 202 SER A C 1
ATOM 1529 O O . SER A 1 202 ? 8.932 9.788 -18.849 1.00 89.81 202 SER A O 1
ATOM 1531 N N . LYS A 1 203 ? 8.025 11.264 -17.420 1.00 94.25 203 LYS A N 1
ATOM 1532 C CA . LYS A 1 203 ? 7.753 10.278 -16.361 1.00 94.25 203 LYS A CA 1
ATOM 1533 C C . LYS A 1 203 ? 6.829 9.160 -16.834 1.00 94.25 203 LYS A C 1
ATOM 1535 O O . LYS A 1 203 ? 7.013 8.015 -16.446 1.00 94.25 203 LYS A O 1
ATOM 1540 N N . PHE A 1 204 ? 5.866 9.491 -17.690 1.00 94.12 204 PHE A N 1
ATOM 1541 C CA . PHE A 1 204 ? 4.952 8.510 -18.256 1.00 94.12 204 PHE A CA 1
ATOM 1542 C C . PHE A 1 204 ? 5.680 7.551 -19.202 1.00 94.12 204 PHE A C 1
ATOM 1544 O O . PHE A 1 204 ? 5.598 6.344 -19.007 1.00 94.12 204 PHE A O 1
ATOM 1551 N N . ALA A 1 205 ? 6.480 8.077 -20.138 1.00 90.25 205 ALA A N 1
ATOM 1552 C CA . ALA A 1 205 ? 7.281 7.250 -21.044 1.00 90.25 205 ALA A CA 1
ATOM 1553 C C . ALA A 1 205 ? 8.269 6.345 -20.281 1.00 90.25 205 ALA A C 1
ATOM 1555 O O . ALA A 1 205 ? 8.476 5.196 -20.658 1.00 90.25 205 ALA A O 1
ATOM 1556 N N . ASN A 1 206 ? 8.822 6.829 -19.165 1.00 92.75 206 ASN A N 1
ATOM 1557 C CA . ASN A 1 206 ? 9.686 6.045 -18.278 1.00 92.75 206 ASN A CA 1
ATOM 1558 C C . ASN A 1 206 ? 8.953 4.864 -17.624 1.00 92.75 206 ASN A C 1
ATOM 1560 O O . ASN A 1 206 ? 9.501 3.765 -17.536 1.00 92.75 206 ASN A O 1
ATOM 1564 N N . VAL A 1 207 ? 7.706 5.066 -17.193 1.00 94.81 207 VAL A N 1
ATOM 1565 C CA . VAL A 1 207 ? 6.870 3.994 -16.631 1.00 94.81 207 VAL A CA 1
ATOM 1566 C C . VAL A 1 207 ? 6.446 3.007 -17.721 1.00 94.81 207 VAL A C 1
ATOM 1568 O O . VAL A 1 207 ? 6.510 1.797 -17.490 1.00 94.81 207 VAL A O 1
ATOM 1571 N N . GLU A 1 208 ? 6.092 3.491 -18.916 1.00 93.62 208 GLU A N 1
ATOM 1572 C CA . GLU A 1 208 ? 5.724 2.650 -20.063 1.00 93.62 208 GLU A CA 1
ATOM 1573 C C . GLU A 1 208 ? 6.842 1.654 -20.435 1.00 93.62 208 GLU A C 1
ATOM 1575 O O . GLU A 1 208 ? 6.550 0.521 -20.809 1.00 93.62 208 GLU A O 1
ATOM 1580 N N . GLN A 1 209 ? 8.124 1.996 -20.245 1.00 91.19 209 GLN A N 1
ATOM 1581 C CA . GLN A 1 209 ? 9.238 1.052 -20.460 1.00 91.19 209 GLN A CA 1
ATOM 1582 C C . GLN A 1 209 ? 9.144 -0.210 -19.589 1.00 91.19 209 GLN A C 1
ATOM 1584 O O . GLN A 1 209 ? 9.670 -1.253 -19.961 1.00 91.19 209 GLN A O 1
ATOM 1589 N N . THR A 1 210 ? 8.488 -0.124 -18.428 1.00 92.94 210 THR A N 1
ATOM 1590 C CA . THR A 1 210 ? 8.292 -1.255 -17.507 1.00 92.94 210 THR A CA 1
ATOM 1591 C C . THR A 1 210 ? 6.893 -1.861 -17.633 1.00 92.94 210 THR A C 1
ATOM 1593 O O . THR A 1 210 ? 6.737 -3.078 -17.564 1.00 92.94 210 THR A O 1
ATOM 1596 N N . PHE A 1 211 ? 5.867 -1.024 -17.791 1.00 95.56 211 PHE A N 1
ATOM 1597 C CA . PHE A 1 211 ? 4.467 -1.455 -17.781 1.00 95.56 211 PHE A CA 1
ATOM 1598 C C . PHE A 1 211 ? 3.892 -1.741 -19.175 1.00 95.56 211 PHE A C 1
ATOM 1600 O O . PHE A 1 211 ? 2.797 -2.289 -19.266 1.00 95.56 211 PHE A O 1
ATOM 1607 N N . GLY A 1 212 ? 4.625 -1.423 -20.242 1.00 92.94 212 GLY A N 1
ATOM 1608 C CA . GLY A 1 212 ? 4.113 -1.414 -21.610 1.00 92.94 212 GLY A CA 1
ATOM 1609 C C . GLY A 1 212 ? 3.212 -0.210 -21.878 1.00 92.94 212 GLY A C 1
ATOM 1610 O O . GLY A 1 212 ? 3.075 0.689 -21.043 1.00 92.94 212 GLY A O 1
ATOM 1611 N N . ARG A 1 213 ? 2.573 -0.191 -23.052 1.00 92.12 213 ARG A N 1
ATOM 1612 C CA . ARG A 1 213 ? 1.528 0.800 -23.357 1.00 92.12 213 ARG A CA 1
ATOM 1613 C C . ARG A 1 213 ? 0.398 0.717 -22.339 1.00 92.12 213 ARG A C 1
ATOM 1615 O O . ARG A 1 213 ? 0.104 -0.355 -21.819 1.00 92.12 213 ARG A O 1
ATOM 1622 N N . ILE A 1 214 ? -0.238 1.852 -22.069 1.00 94.00 214 ILE A N 1
ATOM 1623 C CA . ILE A 1 214 ? -1.324 1.906 -21.092 1.00 94.00 214 ILE A CA 1
ATOM 1624 C C . ILE A 1 214 ? -2.500 0.999 -21.470 1.00 94.00 214 ILE A C 1
ATOM 1626 O O . ILE A 1 214 ? -3.024 1.058 -22.582 1.00 94.00 214 ILE A O 1
ATOM 1630 N N . GLY A 1 215 ? -2.909 0.166 -20.514 1.00 93.94 215 GLY A N 1
ATOM 1631 C CA . GLY A 1 215 ? -3.956 -0.837 -20.671 1.00 93.94 215 GLY A CA 1
ATOM 1632 C C . GLY A 1 215 ? -4.441 -1.371 -19.323 1.00 93.94 215 GLY A C 1
ATOM 1633 O O . GLY A 1 215 ? -3.940 -0.990 -18.265 1.00 93.94 215 GLY A O 1
ATOM 1634 N N . LEU A 1 216 ? -5.444 -2.255 -19.347 1.00 94.19 216 LEU A N 1
ATOM 1635 C CA . LEU A 1 216 ? -5.982 -2.885 -18.128 1.00 94.19 216 LEU A CA 1
ATOM 1636 C C . LEU A 1 216 ? -4.941 -3.756 -17.414 1.00 94.19 216 LEU A C 1
ATOM 1638 O O . LEU A 1 216 ? -4.979 -3.911 -16.195 1.00 94.19 216 LEU A O 1
ATOM 1642 N N . ASP A 1 217 ? -3.983 -4.281 -18.168 1.00 95.12 217 ASP A N 1
ATOM 1643 C CA . ASP A 1 217 ? -2.851 -5.051 -17.681 1.00 95.12 217 ASP A CA 1
ATOM 1644 C C . ASP A 1 217 ? -1.915 -4.242 -16.773 1.00 95.12 217 ASP A C 1
ATOM 1646 O O . ASP A 1 217 ? -1.135 -4.846 -16.040 1.00 95.12 217 ASP A O 1
ATOM 1650 N N . TRP A 1 218 ? -2.001 -2.906 -16.742 1.00 95.75 218 TRP A N 1
ATOM 1651 C CA . TRP A 1 218 ? -1.259 -2.092 -15.769 1.00 95.75 218 TRP A CA 1
ATOM 1652 C C . TRP A 1 218 ? -1.657 -2.380 -14.327 1.00 95.75 218 TRP A C 1
ATOM 1654 O O . TRP A 1 218 ? -0.829 -2.258 -13.430 1.00 95.75 218 TRP A O 1
ATOM 1664 N N . LEU A 1 219 ? -2.914 -2.766 -14.111 1.00 95.69 219 LEU A N 1
ATOM 1665 C CA . LEU A 1 219 ? -3.457 -3.113 -12.802 1.00 95.69 219 LEU A CA 1
ATOM 1666 C C . LEU A 1 219 ? -3.524 -4.622 -12.589 1.00 95.69 219 LEU A C 1
ATOM 1668 O O . LEU A 1 219 ? -4.230 -5.050 -11.682 1.00 95.69 219 LEU A O 1
ATOM 1672 N N . LEU A 1 220 ? -2.861 -5.430 -13.416 1.00 96.00 220 LEU A N 1
ATOM 1673 C CA . LEU A 1 220 ? -2.876 -6.882 -13.289 1.00 96.00 220 LEU A CA 1
ATOM 1674 C C . LEU A 1 220 ? -1.437 -7.413 -13.220 1.00 96.00 220 LEU A C 1
ATOM 1676 O O . LEU A 1 220 ? -0.577 -6.952 -13.976 1.00 96.00 220 LEU A O 1
ATOM 1680 N N . PRO A 1 221 ? -1.154 -8.404 -12.354 1.00 95.25 221 PRO A N 1
ATOM 1681 C CA . PRO A 1 221 ? 0.155 -9.047 -12.256 1.00 95.25 221 PRO A CA 1
ATOM 1682 C C . PRO A 1 221 ? 0.350 -10.049 -13.406 1.00 95.25 221 PRO A C 1
ATOM 1684 O O . PRO A 1 221 ? 0.487 -11.250 -13.190 1.00 95.25 221 PRO A O 1
ATOM 1687 N N . VAL A 1 222 ? 0.294 -9.543 -14.635 1.00 95.12 222 VAL A N 1
ATOM 1688 C CA . VAL A 1 222 ? 0.512 -10.280 -15.883 1.00 95.12 222 VAL A CA 1
ATOM 1689 C C . VAL A 1 222 ? 1.570 -9.564 -16.709 1.00 95.12 222 VAL A C 1
ATOM 1691 O O . VAL A 1 222 ? 1.822 -8.368 -16.518 1.00 95.12 222 VAL A O 1
ATOM 1694 N N . GLU A 1 223 ? 2.177 -10.268 -17.658 1.00 93.00 223 GLU A N 1
ATOM 1695 C CA . GLU A 1 223 ? 3.093 -9.640 -18.607 1.00 93.00 223 GLU A CA 1
ATOM 1696 C C . GLU A 1 223 ? 2.399 -8.508 -19.385 1.00 93.00 223 GLU A C 1
ATOM 1698 O O . GLU A 1 223 ? 1.202 -8.609 -19.677 1.00 93.00 223 GLU A O 1
ATOM 1703 N N . PRO A 1 224 ? 3.109 -7.405 -19.687 1.00 93.12 224 PRO A N 1
ATOM 1704 C CA . PRO A 1 224 ? 2.561 -6.331 -20.502 1.00 93.12 224 PRO A CA 1
ATOM 1705 C C . PRO A 1 224 ? 2.060 -6.832 -21.854 1.00 93.12 224 PRO A C 1
ATOM 1707 O O . PRO A 1 224 ? 2.791 -7.511 -22.574 1.00 93.12 224 PRO A O 1
ATOM 1710 N N . TRP A 1 225 ? 0.848 -6.442 -22.244 1.00 91.50 225 TRP A N 1
ATOM 1711 C CA . TRP A 1 225 ? 0.300 -6.838 -23.548 1.00 91.50 225 TRP A CA 1
ATOM 1712 C C . TRP A 1 225 ? 1.008 -6.159 -24.722 1.00 91.50 225 TRP A C 1
ATOM 1714 O O . TRP A 1 225 ? 1.077 -6.716 -25.815 1.00 91.50 225 TRP A O 1
ATOM 1724 N N . GLN A 1 226 ? 1.524 -4.949 -24.506 1.00 90.56 226 GLN A N 1
ATOM 1725 C CA . GLN A 1 226 ? 2.241 -4.166 -25.512 1.00 90.56 226 GLN A CA 1
ATOM 1726 C C . GLN A 1 226 ? 3.568 -3.673 -24.941 1.00 90.56 226 GLN A C 1
ATOM 1728 O O . GLN A 1 226 ? 3.694 -2.531 -24.489 1.00 90.56 226 GLN A O 1
ATOM 1733 N N . LEU A 1 227 ? 4.552 -4.567 -24.937 1.00 88.62 227 LEU A N 1
ATOM 1734 C CA . LEU A 1 227 ? 5.897 -4.299 -24.444 1.00 88.62 227 LEU A CA 1
ATOM 1735 C C . LEU A 1 227 ? 6.671 -3.381 -25.410 1.00 88.62 227 LEU A C 1
ATOM 1737 O O . LEU A 1 227 ? 6.601 -3.545 -26.626 1.00 88.62 227 LEU A O 1
ATOM 1741 N N . LEU A 1 228 ? 7.404 -2.404 -24.868 1.00 85.31 228 LEU A N 1
ATOM 1742 C CA . LEU A 1 228 ? 8.134 -1.386 -25.646 1.00 85.31 228 LEU A CA 1
ATOM 1743 C C . LEU A 1 228 ? 9.617 -1.712 -25.878 1.00 85.31 228 LEU A C 1
ATOM 1745 O O . LEU A 1 228 ? 10.253 -1.100 -26.731 1.00 85.31 228 LEU A O 1
ATOM 1749 N N . THR A 1 229 ? 10.174 -2.642 -25.108 1.00 82.81 229 THR A N 1
ATOM 1750 C CA . THR A 1 229 ? 11.583 -3.060 -25.148 1.00 82.81 229 THR A CA 1
ATOM 1751 C C . THR A 1 229 ? 11.659 -4.555 -24.846 1.00 82.81 229 THR A C 1
ATOM 1753 O O . THR A 1 229 ? 10.784 -5.099 -24.180 1.00 82.81 229 THR A O 1
ATOM 1756 N N . ASP A 1 230 ? 12.688 -5.227 -25.351 1.00 80.62 230 ASP A N 1
ATOM 1757 C CA . ASP A 1 230 ? 12.955 -6.651 -25.120 1.00 80.62 230 ASP A CA 1
ATOM 1758 C C . ASP A 1 230 ? 13.731 -6.918 -23.815 1.00 80.62 230 ASP A C 1
ATOM 1760 O O . ASP A 1 230 ? 14.023 -8.067 -23.486 1.00 80.62 230 ASP A O 1
ATOM 1764 N N . GLY A 1 231 ? 14.092 -5.866 -23.074 1.00 83.69 231 GLY A N 1
ATOM 1765 C CA . GLY A 1 231 ? 14.886 -5.966 -21.853 1.00 83.69 231 GLY A CA 1
ATOM 1766 C C . GLY A 1 231 ? 16.392 -6.108 -22.067 1.00 83.69 231 GLY A C 1
ATOM 1767 O O . GLY A 1 231 ? 17.145 -5.998 -21.095 1.00 83.69 231 GLY A O 1
ATOM 1768 N N . ILE A 1 232 ? 16.832 -6.297 -23.313 1.00 79.12 232 ILE A N 1
ATOM 1769 C CA . ILE A 1 232 ? 18.238 -6.403 -23.722 1.00 79.12 232 ILE A CA 1
ATOM 1770 C C . ILE A 1 232 ? 18.698 -5.047 -24.265 1.00 79.12 232 ILE A C 1
ATOM 1772 O O . ILE A 1 232 ? 19.704 -4.491 -23.815 1.00 79.12 232 ILE A O 1
ATOM 1776 N N . ALA A 1 233 ? 17.924 -4.483 -25.191 1.00 79.12 233 ALA A N 1
ATOM 1777 C CA . ALA A 1 233 ? 18.150 -3.189 -25.803 1.00 79.12 233 ALA A CA 1
ATOM 1778 C C . ALA A 1 233 ? 17.085 -2.186 -25.342 1.00 79.12 233 ALA A C 1
ATOM 1780 O O . ALA A 1 233 ? 15.881 -2.361 -25.532 1.00 79.12 233 ALA A O 1
ATOM 1781 N N . TYR A 1 234 ? 17.548 -1.085 -24.757 1.00 80.69 234 TYR A N 1
ATOM 1782 C CA . TYR A 1 234 ? 16.689 0.011 -24.322 1.00 80.69 234 TYR A CA 1
ATOM 1783 C C . TYR A 1 234 ? 16.811 1.152 -25.330 1.00 80.69 234 TYR A C 1
ATOM 1785 O O . TYR A 1 234 ? 17.944 1.476 -25.715 1.00 80.69 234 TYR A O 1
ATOM 1793 N N . PRO A 1 235 ? 15.689 1.751 -25.772 1.00 67.25 235 PRO A N 1
ATOM 1794 C CA . PRO A 1 235 ? 15.735 2.862 -26.707 1.00 67.25 235 PRO A CA 1
ATOM 1795 C C . PRO A 1 235 ? 16.603 3.976 -26.111 1.00 67.25 235 PRO A C 1
ATOM 1797 O O . PRO A 1 235 ? 16.402 4.352 -24.953 1.00 67.25 235 PRO A O 1
ATOM 1800 N N . PRO A 1 236 ? 17.607 4.474 -26.850 1.00 61.53 236 PRO A N 1
ATOM 1801 C CA . PRO A 1 236 ? 18.382 5.600 -26.375 1.00 61.53 236 PRO A CA 1
ATOM 1802 C C . PRO A 1 236 ? 17.518 6.862 -26.435 1.00 61.53 236 PRO A C 1
ATOM 1804 O O . PRO A 1 236 ? 16.768 7.065 -27.391 1.00 61.53 236 PRO A O 1
ATOM 1807 N N . TYR A 1 237 ? 17.713 7.763 -25.475 1.00 49.12 237 TYR A N 1
ATOM 1808 C CA . TYR A 1 237 ? 17.691 9.178 -25.821 1.00 49.12 237 TYR A CA 1
ATOM 1809 C C . TYR A 1 237 ? 18.792 9.375 -26.875 1.00 49.12 237 TYR A C 1
ATOM 1811 O O . TYR A 1 237 ? 19.963 9.093 -26.607 1.00 49.12 237 TYR A O 1
ATOM 1819 N N . ILE A 1 238 ? 18.412 9.706 -28.113 1.00 46.09 238 ILE A N 1
ATOM 1820 C CA . ILE A 1 238 ? 19.371 10.020 -29.175 1.00 46.09 238 ILE A CA 1
ATOM 1821 C C . ILE A 1 238 ? 20.052 11.315 -28.750 1.00 46.09 238 ILE A C 1
ATOM 1823 O O . ILE A 1 238 ? 19.468 12.390 -28.816 1.00 46.09 238 ILE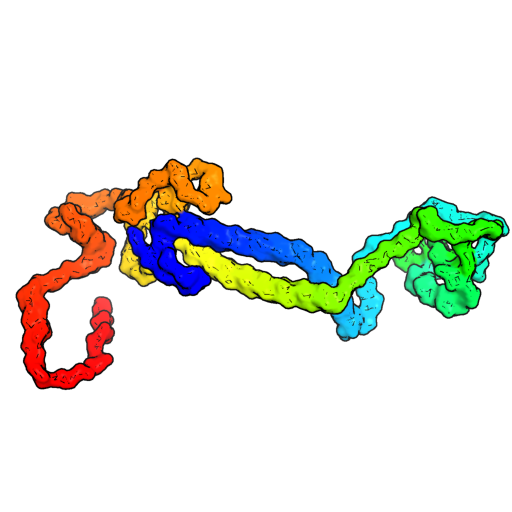 A O 1
ATOM 1827 N N . ASP A 1 239 ? 21.277 11.179 -28.267 1.00 44.47 239 ASP A N 1
ATOM 1828 C CA . ASP A 1 239 ? 22.130 12.303 -27.944 1.00 44.47 239 ASP A CA 1
ATOM 1829 C C . ASP A 1 239 ? 22.636 12.888 -29.271 1.00 44.47 239 ASP A C 1
ATOM 1831 O O . ASP A 1 239 ? 23.533 12.329 -29.910 1.00 44.47 239 ASP A O 1
ATOM 1835 N N . GLU A 1 240 ? 22.030 13.990 -29.725 1.00 42.66 240 GLU A N 1
ATOM 1836 C CA . GLU A 1 240 ? 22.499 14.776 -30.882 1.00 42.66 240 GLU A CA 1
ATOM 1837 C C . GLU A 1 240 ? 23.991 15.159 -30.749 1.00 42.66 240 GLU A C 1
ATOM 1839 O O . GLU A 1 240 ? 24.654 15.450 -31.745 1.00 42.66 240 GLU A O 1
ATOM 1844 N N . HIS A 1 241 ? 24.559 15.092 -29.540 1.00 43.75 241 HIS A N 1
ATOM 1845 C CA . HIS A 1 241 ? 25.955 15.410 -29.255 1.00 43.75 241 HIS A CA 1
ATOM 1846 C C . HIS A 1 241 ? 26.967 14.273 -29.498 1.00 43.75 241 HIS A C 1
ATOM 1848 O O . HIS A 1 241 ? 28.170 14.532 -29.461 1.00 43.75 241 HIS A O 1
ATOM 1854 N N . LEU A 1 242 ? 26.545 13.040 -29.815 1.00 49.19 242 LEU A N 1
ATOM 1855 C CA . LEU A 1 242 ? 27.468 11.928 -30.130 1.00 49.19 242 LEU A CA 1
ATOM 1856 C C . LEU A 1 242 ? 27.903 11.861 -31.609 1.00 49.19 242 LEU A C 1
ATOM 1858 O O . LEU A 1 242 ? 28.573 10.911 -32.016 1.00 49.19 242 LEU A O 1
ATOM 1862 N N . GLY A 1 243 ? 27.576 12.878 -32.410 1.00 41.66 243 GLY A N 1
ATOM 1863 C CA . GLY A 1 243 ? 27.836 12.939 -33.853 1.00 41.66 243 GLY A CA 1
ATOM 1864 C C . GLY A 1 243 ? 29.304 12.933 -34.316 1.00 41.66 243 GLY A C 1
ATOM 1865 O O . GLY A 1 243 ? 29.539 13.098 -35.509 1.00 41.66 243 GLY A O 1
ATOM 1866 N N . THR A 1 244 ? 30.304 12.751 -33.447 1.00 41.00 244 THR A N 1
ATOM 1867 C CA . THR A 1 244 ? 31.726 12.909 -33.831 1.00 41.00 244 THR A CA 1
ATOM 1868 C C . THR A 1 244 ? 32.731 11.963 -33.157 1.00 41.00 244 THR A C 1
ATOM 1870 O O . THR A 1 244 ? 33.934 12.187 -33.269 1.00 41.00 244 THR A O 1
ATOM 1873 N N . MET A 1 245 ? 32.312 10.870 -32.511 1.00 42.88 245 MET A N 1
ATOM 1874 C CA . MET A 1 245 ? 33.253 9.884 -31.935 1.00 42.88 245 MET A CA 1
ATOM 1875 C C . MET A 1 245 ? 33.354 8.625 -32.810 1.00 42.88 245 MET A C 1
ATOM 1877 O O . MET A 1 245 ? 32.755 7.588 -32.528 1.00 42.88 245 MET A O 1
ATOM 1881 N N . GLY A 1 246 ? 34.113 8.718 -33.903 1.00 42.59 246 GLY A N 1
ATOM 1882 C CA . GLY A 1 246 ? 34.413 7.576 -34.771 1.00 42.59 246 GLY A CA 1
ATOM 1883 C C . GLY A 1 246 ? 35.244 6.501 -34.057 1.00 42.59 246 GLY A C 1
ATOM 1884 O O . GLY A 1 246 ? 36.236 6.807 -33.402 1.00 42.59 246 GLY A O 1
ATOM 1885 N N . GLY A 1 247 ? 34.839 5.234 -34.196 1.00 45.69 247 GLY A N 1
ATOM 1886 C CA . GLY A 1 247 ? 35.653 4.052 -33.879 1.00 45.69 247 GLY A CA 1
ATOM 1887 C C . GLY A 1 247 ? 35.166 3.189 -32.708 1.00 45.69 247 GLY A C 1
ATOM 1888 O O . GLY A 1 247 ? 35.144 1.971 -32.831 1.00 45.69 247 GLY A O 1
ATOM 1889 N N . SER A 1 248 ? 34.723 3.777 -31.589 1.00 52.06 248 SER A N 1
ATOM 1890 C CA . SER A 1 248 ? 34.277 3.004 -30.404 1.00 52.06 248 SER A CA 1
ATOM 1891 C C . SER A 1 248 ? 32.771 2.691 -30.405 1.00 52.06 248 SER A C 1
ATOM 1893 O O . SER A 1 248 ? 32.293 1.844 -29.661 1.00 52.06 248 SER A O 1
ATOM 1895 N N . LEU A 1 249 ? 31.984 3.357 -31.251 1.00 54.25 249 LEU A N 1
ATOM 1896 C CA . LEU A 1 249 ? 30.519 3.243 -31.241 1.00 54.25 249 LEU A CA 1
ATOM 1897 C C . LEU A 1 249 ? 29.970 2.052 -32.049 1.00 54.25 249 LEU A C 1
ATOM 1899 O O . LEU A 1 249 ? 28.759 1.812 -32.043 1.00 54.25 249 LEU A O 1
ATOM 1903 N N . GLU A 1 250 ? 30.824 1.303 -32.750 1.00 53.38 250 GLU A N 1
ATOM 1904 C CA . GLU A 1 250 ? 30.385 0.196 -33.609 1.00 53.38 250 GLU A CA 1
ATOM 1905 C C . GLU A 1 250 ? 29.922 -1.021 -32.794 1.00 53.38 250 GLU A C 1
ATOM 1907 O O . GLU A 1 250 ? 28.907 -1.642 -33.121 1.00 53.38 250 GLU A O 1
ATOM 1912 N N . THR A 1 251 ? 30.589 -1.311 -31.672 1.00 54.25 251 THR A N 1
ATOM 1913 C CA . THR A 1 251 ? 30.253 -2.448 -30.803 1.00 54.25 251 THR A CA 1
ATOM 1914 C C . THR A 1 251 ? 29.285 -2.051 -29.679 1.00 54.25 251 THR A C 1
ATOM 1916 O O . THR A 1 251 ? 29.334 -0.918 -29.186 1.00 54.25 251 THR A O 1
ATOM 1919 N N . PRO A 1 252 ? 28.388 -2.957 -29.239 1.00 53.62 252 PRO A N 1
ATOM 1920 C CA . PRO A 1 252 ? 27.546 -2.737 -28.059 1.00 53.62 252 PRO A CA 1
ATOM 1921 C C . PRO A 1 252 ? 28.356 -2.346 -26.814 1.00 53.62 252 PRO A C 1
ATOM 1923 O O . PRO A 1 252 ? 27.976 -1.418 -26.097 1.00 53.62 252 PRO A O 1
ATOM 1926 N N . GLU A 1 253 ? 29.501 -2.995 -26.604 1.00 57.31 253 GLU A N 1
ATOM 1927 C CA . GLU A 1 253 ? 30.414 -2.769 -25.483 1.00 57.31 253 GLU A CA 1
ATOM 1928 C C . GLU A 1 253 ? 31.104 -1.408 -25.574 1.00 57.31 253 GLU A C 1
ATOM 1930 O O . GLU A 1 253 ? 31.234 -0.723 -24.562 1.00 57.31 253 GLU A O 1
ATOM 1935 N N . GLY A 1 254 ? 31.508 -0.978 -26.770 1.00 60.69 254 GLY A N 1
ATOM 1936 C CA . GLY A 1 254 ? 32.134 0.327 -26.969 1.00 60.69 254 GLY A CA 1
ATOM 1937 C C . GLY A 1 254 ? 31.146 1.491 -26.831 1.00 60.69 254 GLY A C 1
ATOM 1938 O O . GLY A 1 254 ? 31.482 2.512 -26.224 1.00 60.69 254 GLY A O 1
ATOM 1939 N N . ARG A 1 255 ? 29.882 1.314 -27.255 1.00 60.09 255 ARG A N 1
ATOM 1940 C CA . ARG A 1 255 ? 28.786 2.260 -26.953 1.00 60.09 255 ARG A CA 1
ATOM 1941 C C . ARG A 1 255 ? 28.498 2.342 -25.460 1.00 60.09 255 ARG A C 1
ATOM 1943 O O . ARG A 1 255 ? 28.299 3.436 -24.937 1.00 60.09 255 ARG A O 1
ATOM 1950 N N . TRP A 1 256 ? 28.474 1.198 -24.779 1.00 59.94 256 TRP A N 1
ATOM 1951 C CA . TRP A 1 256 ? 28.298 1.137 -23.332 1.00 59.94 256 TRP A CA 1
ATOM 1952 C C . TRP A 1 256 ? 29.468 1.824 -22.608 1.00 59.94 256 TRP A C 1
ATOM 1954 O O . TRP A 1 256 ? 29.240 2.723 -21.803 1.00 59.94 256 TRP A O 1
ATOM 1964 N N . ALA A 1 257 ? 30.714 1.502 -22.955 1.00 60.81 257 ALA A N 1
ATOM 1965 C CA . ALA A 1 257 ? 31.902 2.086 -22.336 1.00 60.81 257 ALA A CA 1
ATOM 1966 C C . ALA A 1 257 ? 31.989 3.605 -22.550 1.00 60.81 257 ALA A C 1
ATOM 1968 O O . ALA A 1 257 ? 32.266 4.337 -21.601 1.00 60.81 257 ALA A O 1
ATOM 1969 N N . ALA A 1 258 ? 31.673 4.092 -23.755 1.00 58.00 258 ALA A N 1
ATOM 1970 C CA . ALA A 1 258 ? 31.608 5.524 -24.048 1.00 58.00 258 ALA A CA 1
ATOM 1971 C C . ALA A 1 258 ? 30.510 6.236 -23.235 1.00 58.00 258 ALA A C 1
ATOM 1973 O O . ALA A 1 258 ? 30.739 7.320 -22.706 1.00 58.00 258 ALA A O 1
ATOM 1974 N N . ARG A 1 259 ? 29.337 5.608 -23.086 1.00 55.59 259 ARG A N 1
ATOM 1975 C CA . ARG A 1 259 ? 28.184 6.147 -22.344 1.00 55.59 259 ARG A CA 1
ATOM 1976 C C . ARG A 1 259 ? 28.398 6.198 -20.829 1.00 55.59 259 ARG A C 1
ATOM 1978 O O . ARG A 1 259 ? 27.859 7.080 -20.170 1.00 55.59 259 ARG A O 1
ATOM 1985 N N . TYR A 1 260 ? 29.165 5.259 -20.281 1.00 53.00 260 TYR A N 1
ATOM 1986 C CA . TYR A 1 260 ? 29.456 5.161 -18.847 1.00 53.00 260 TYR A CA 1
ATOM 1987 C C . TYR A 1 260 ? 30.865 5.650 -18.477 1.00 53.00 260 TYR A C 1
ATOM 1989 O O . TYR A 1 260 ? 31.291 5.464 -17.338 1.00 53.00 260 TYR A O 1
ATOM 1997 N N . CYS A 1 261 ? 31.590 6.266 -19.420 1.00 56.00 261 CYS A N 1
ATOM 1998 C CA . CYS A 1 261 ? 32.984 6.699 -19.261 1.00 56.00 261 CYS A CA 1
ATOM 1999 C C . CYS A 1 261 ? 33.902 5.600 -18.690 1.00 56.00 261 CYS A C 1
ATOM 2001 O O . CYS A 1 261 ? 34.829 5.877 -17.924 1.00 56.00 261 CYS A O 1
ATOM 2003 N N . VAL A 1 262 ? 33.639 4.341 -19.042 1.00 54.31 262 VAL A N 1
ATOM 2004 C CA . VAL A 1 262 ? 34.435 3.203 -18.584 1.00 54.31 262 VAL A CA 1
ATOM 2005 C C . VAL A 1 262 ? 35.718 3.184 -19.401 1.00 54.31 262 VAL A C 1
ATOM 2007 O O . VAL A 1 262 ? 35.685 3.072 -20.625 1.00 54.31 262 VAL A O 1
ATOM 2010 N N . GLN A 1 263 ? 36.856 3.319 -18.720 1.00 50.12 263 GLN A N 1
ATOM 2011 C CA . GLN A 1 263 ? 38.168 3.222 -19.354 1.00 50.12 263 GLN A CA 1
ATOM 2012 C C . GLN A 1 263 ? 38.288 1.850 -20.038 1.00 50.12 263 GLN A C 1
ATOM 2014 O O . GLN A 1 263 ? 38.003 0.837 -19.388 1.00 50.12 263 GLN A O 1
ATOM 2019 N N . PRO A 1 264 ? 38.690 1.781 -21.322 1.00 53.00 264 PRO A N 1
ATOM 2020 C CA . PRO A 1 264 ? 38.904 0.498 -21.971 1.00 53.00 264 PRO A CA 1
ATOM 2021 C C . PRO A 1 264 ? 39.948 -0.307 -21.183 1.00 53.00 264 PRO A C 1
ATOM 2023 O O . PRO A 1 264 ? 40.861 0.283 -20.589 1.00 53.00 264 PRO A O 1
ATOM 2026 N N . PRO A 1 265 ? 39.832 -1.647 -21.144 1.00 51.75 265 PRO A N 1
ATOM 2027 C CA . PRO A 1 265 ? 40.838 -2.470 -20.498 1.00 51.75 265 PRO A CA 1
ATOM 2028 C C . PRO A 1 265 ? 42.202 -2.150 -21.107 1.00 51.75 265 PRO A C 1
ATOM 2030 O O . PRO A 1 265 ? 42.350 -2.069 -22.329 1.00 51.75 265 PRO A O 1
ATOM 2033 N N . LYS A 1 266 ? 43.195 -1.937 -20.237 1.00 50.25 266 LYS A N 1
ATOM 2034 C CA . LYS A 1 266 ? 44.569 -1.665 -20.660 1.00 50.25 266 LYS A CA 1
ATOM 2035 C C . LYS A 1 266 ? 45.028 -2.749 -21.640 1.00 50.25 266 LYS A C 1
ATOM 2037 O O . LYS A 1 266 ? 44.700 -3.921 -21.418 1.00 50.25 266 LYS A O 1
ATOM 2042 N N . PRO A 1 267 ? 45.777 -2.397 -22.702 1.00 58.75 267 PRO A N 1
ATOM 2043 C CA . PRO A 1 267 ? 46.275 -3.369 -23.665 1.00 58.75 267 PRO A CA 1
ATOM 2044 C C . PRO A 1 267 ? 46.926 -4.551 -22.947 1.00 58.75 267 PRO A C 1
ATOM 2046 O O . PRO A 1 267 ? 47.628 -4.373 -21.953 1.00 58.75 267 PRO A O 1
ATOM 2049 N N . GLN A 1 268 ? 46.718 -5.765 -23.452 1.00 52.84 268 GLN A N 1
ATOM 2050 C CA . GLN A 1 268 ? 47.159 -7.008 -22.804 1.00 52.84 268 GLN A CA 1
ATOM 2051 C C . GLN A 1 268 ? 48.669 -7.010 -22.466 1.00 52.84 268 GLN A C 1
ATOM 2053 O O . GLN A 1 268 ? 49.090 -7.629 -21.490 1.00 52.84 268 GLN A O 1
ATOM 2058 N N . ALA A 1 269 ? 49.466 -6.241 -23.218 1.00 54.28 269 ALA A N 1
ATOM 2059 C CA . ALA A 1 269 ? 50.879 -5.976 -22.959 1.00 54.28 269 ALA A CA 1
ATOM 2060 C C . ALA A 1 269 ? 51.143 -5.214 -21.638 1.00 54.28 269 ALA A C 1
ATOM 2062 O O . ALA A 1 269 ? 52.080 -5.546 -20.912 1.00 54.28 269 ALA A O 1
ATOM 2063 N N . GLU A 1 270 ? 50.306 -4.242 -21.264 1.00 53.81 270 GLU A N 1
ATOM 2064 C CA . GLU A 1 270 ? 50.399 -3.545 -19.972 1.00 53.81 270 GLU A CA 1
ATOM 2065 C C . GLU A 1 270 ? 49.939 -4.435 -18.810 1.00 53.81 270 GLU A C 1
ATOM 2067 O O . GLU A 1 270 ? 50.549 -4.409 -17.740 1.00 53.81 270 GLU A O 1
ATOM 2072 N N . LEU A 1 271 ? 48.925 -5.283 -19.025 1.00 51.28 271 LEU A N 1
ATOM 2073 C CA . LEU A 1 271 ? 48.447 -6.231 -18.010 1.00 51.28 271 LEU A CA 1
ATOM 2074 C C . LEU A 1 271 ? 49.527 -7.269 -17.654 1.00 51.28 271 LEU A C 1
ATOM 2076 O O . LEU A 1 271 ? 49.758 -7.562 -16.482 1.00 51.28 271 LEU A O 1
ATOM 2080 N N . GLN A 1 272 ? 50.242 -7.778 -18.665 1.00 50.94 272 GLN A N 1
ATOM 2081 C CA . GLN A 1 272 ? 51.384 -8.679 -18.472 1.00 50.94 272 GLN A CA 1
ATOM 2082 C C . GLN A 1 272 ? 52.575 -7.995 -17.791 1.00 50.94 272 GLN A C 1
ATOM 2084 O O . GLN A 1 272 ? 53.352 -8.664 -17.113 1.00 50.94 272 GLN A O 1
ATOM 2089 N N . THR A 1 273 ? 52.712 -6.677 -17.938 1.00 53.03 273 THR A N 1
ATOM 2090 C CA . THR A 1 273 ? 53.772 -5.902 -17.280 1.00 53.03 273 THR A CA 1
ATOM 2091 C C . THR A 1 273 ? 53.428 -5.628 -15.809 1.00 53.03 273 THR A C 1
ATOM 2093 O O . THR A 1 273 ? 54.310 -5.709 -14.958 1.00 53.03 273 THR A O 1
ATOM 2096 N N . MET A 1 274 ? 52.149 -5.413 -15.473 1.00 48.72 274 MET A N 1
ATOM 2097 C CA . MET A 1 274 ? 51.687 -5.285 -14.079 1.00 48.72 274 MET A CA 1
ATOM 2098 C C . MET A 1 274 ? 51.723 -6.606 -13.300 1.00 48.72 274 MET A C 1
ATOM 2100 O O . MET A 1 274 ? 52.012 -6.607 -12.107 1.00 48.72 274 MET A O 1
ATOM 2104 N N . LEU A 1 275 ? 51.478 -7.737 -13.968 1.00 49.91 275 LEU A N 1
ATOM 2105 C CA . LEU A 1 275 ? 51.544 -9.073 -13.361 1.00 49.91 275 LEU A CA 1
ATOM 2106 C C . LEU A 1 275 ? 52.981 -9.610 -13.206 1.00 49.91 275 LEU A C 1
ATOM 2108 O O . LEU A 1 275 ? 53.174 -10.683 -12.641 1.00 49.91 275 LEU A O 1
ATOM 2112 N N . ARG A 1 276 ? 53.998 -8.876 -13.682 1.00 45.22 276 ARG A N 1
ATOM 2113 C CA . ARG A 1 276 ? 55.429 -9.218 -13.563 1.00 45.22 276 ARG A CA 1
ATOM 2114 C C . ARG A 1 276 ? 56.131 -8.541 -12.379 1.00 45.22 276 ARG A C 1
ATOM 2116 O O . ARG A 1 276 ? 57.347 -8.363 -12.403 1.00 45.22 276 ARG A O 1
ATOM 2123 N N . VAL A 1 277 ? 55.407 -8.186 -11.319 1.00 47.09 277 VAL A N 1
ATOM 2124 C CA . VAL A 1 277 ? 56.052 -7.932 -10.022 1.00 47.09 277 VAL A CA 1
ATOM 2125 C C . VAL A 1 277 ? 56.382 -9.301 -9.415 1.00 47.09 277 VAL A C 1
ATOM 2127 O O . VAL A 1 277 ? 55.487 -10.098 -9.159 1.00 47.09 277 VAL A O 1
ATOM 2130 N N . GLY A 1 278 ? 57.683 -9.594 -9.318 1.00 46.38 278 GLY A N 1
ATOM 2131 C CA . GLY A 1 278 ? 58.261 -10.908 -9.012 1.00 46.38 278 GLY A CA 1
ATOM 2132 C C . GLY A 1 278 ? 57.891 -11.526 -7.650 1.00 46.38 278 GLY A C 1
ATOM 2133 O O . GLY A 1 278 ? 57.187 -10.906 -6.857 1.00 46.38 278 GLY A O 1
ATOM 2134 N N . PRO A 1 279 ? 58.390 -12.747 -7.360 1.00 44.12 279 PRO A N 1
ATOM 2135 C CA . PRO A 1 279 ? 57.791 -13.702 -6.414 1.00 44.12 279 PRO A CA 1
ATOM 2136 C C . PRO A 1 279 ? 57.867 -13.327 -4.927 1.00 44.12 279 PRO A C 1
ATOM 2138 O O . PRO A 1 279 ? 57.306 -14.037 -4.099 1.00 44.12 279 PRO A O 1
ATOM 2141 N N . ASP A 1 280 ? 58.528 -12.228 -4.569 1.00 45.34 280 ASP A N 1
ATOM 2142 C CA . ASP A 1 280 ? 58.910 -11.943 -3.188 1.00 45.34 280 ASP A CA 1
ATOM 2143 C C . ASP A 1 280 ? 58.333 -10.608 -2.713 1.00 45.34 280 ASP A C 1
ATOM 2145 O O . ASP A 1 280 ? 59.014 -9.580 -2.720 1.00 45.34 280 ASP A O 1
ATOM 2149 N 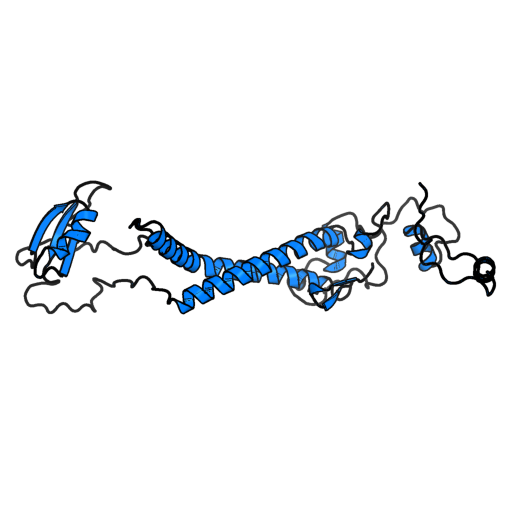N . ARG A 1 281 ? 57.067 -10.617 -2.281 1.00 39.09 281 ARG A N 1
ATOM 2150 C CA . ARG A 1 281 ? 56.536 -9.705 -1.248 1.00 39.09 281 ARG A CA 1
ATOM 2151 C C . ARG A 1 281 ? 55.161 -10.193 -0.766 1.00 39.09 281 ARG A C 1
ATOM 2153 O O . ARG A 1 281 ? 54.281 -10.411 -1.596 1.00 39.09 281 ARG A O 1
ATOM 2160 N N . PRO A 1 282 ? 54.938 -10.366 0.551 1.00 38.56 282 PRO A N 1
ATOM 2161 C CA . PRO A 1 282 ? 53.646 -10.811 1.058 1.00 38.56 282 PRO A CA 1
ATOM 2162 C C . PRO A 1 282 ? 52.580 -9.728 0.841 1.00 38.56 282 PRO A C 1
ATOM 2164 O O . PRO A 1 282 ? 52.850 -8.534 0.975 1.00 38.56 282 PRO A O 1
ATOM 2167 N N . LEU A 1 283 ? 51.368 -10.174 0.500 1.00 46.38 283 LEU A N 1
ATOM 2168 C CA . LEU A 1 283 ? 50.174 -9.363 0.251 1.00 46.38 283 LEU A CA 1
ATOM 2169 C C . LEU A 1 283 ? 49.849 -8.462 1.456 1.00 46.38 283 LEU A C 1
ATOM 2171 O O . LEU A 1 283 ? 49.253 -8.900 2.438 1.00 46.38 283 LEU A O 1
ATOM 2175 N N . GLY A 1 284 ? 50.231 -7.188 1.366 1.00 32.91 284 GLY A N 1
ATOM 2176 C CA . GLY A 1 284 ? 49.781 -6.132 2.268 1.00 32.91 284 GLY A CA 1
ATOM 2177 C C . GLY A 1 284 ? 48.449 -5.556 1.789 1.00 32.91 284 GLY A C 1
ATOM 2178 O O . GLY A 1 284 ? 48.366 -4.994 0.702 1.00 32.91 284 GLY A O 1
ATOM 2179 N N . PHE A 1 285 ? 47.413 -5.686 2.613 1.00 41.31 285 PHE A N 1
ATOM 2180 C CA . PHE A 1 285 ? 46.002 -5.360 2.358 1.00 41.31 285 PHE A CA 1
ATOM 2181 C C . PHE A 1 285 ? 45.675 -3.852 2.211 1.00 41.31 285 PHE A C 1
ATOM 2183 O O . PHE A 1 285 ? 44.576 -3.420 2.546 1.00 41.31 285 PHE A O 1
ATOM 2190 N N . ALA A 1 286 ? 46.602 -3.013 1.749 1.00 40.78 286 ALA A N 1
ATOM 2191 C CA . ALA A 1 286 ? 46.446 -1.561 1.824 1.00 40.78 286 ALA A CA 1
ATOM 2192 C C . ALA A 1 286 ? 47.002 -0.848 0.590 1.00 40.78 286 ALA A C 1
ATOM 2194 O O . ALA A 1 286 ? 48.108 -0.323 0.646 1.00 40.78 286 ALA A O 1
ATOM 2195 N N . GLN A 1 287 ? 46.243 -0.813 -0.515 1.00 37.41 287 GLN A N 1
ATOM 2196 C CA . GLN A 1 287 ? 46.430 0.209 -1.566 1.00 37.41 287 GLN A CA 1
ATOM 2197 C C . GLN A 1 287 ? 45.293 0.329 -2.605 1.00 37.41 287 GLN A C 1
ATOM 2199 O O . GLN A 1 287 ? 45.498 0.900 -3.670 1.00 37.41 287 GLN A O 1
ATOM 2204 N N . LEU A 1 288 ? 44.074 -0.148 -2.316 1.00 36.34 288 LEU A N 1
ATOM 2205 C CA . LEU A 1 288 ? 42.951 -0.088 -3.272 1.00 36.34 288 LEU A CA 1
ATOM 2206 C C . LEU A 1 288 ? 42.111 1.202 -3.239 1.00 36.34 288 LEU A C 1
ATOM 2208 O O . LEU A 1 288 ? 41.140 1.303 -3.980 1.00 36.34 288 LEU A O 1
ATOM 2212 N N . PHE A 1 289 ? 42.484 2.213 -2.453 1.00 39.09 289 PHE A N 1
ATOM 2213 C CA . PHE A 1 289 ? 41.785 3.500 -2.459 1.00 39.09 289 PHE A CA 1
ATOM 2214 C C . PHE A 1 289 ? 42.772 4.661 -2.516 1.00 39.09 289 PHE A C 1
ATOM 2216 O O . PHE A 1 289 ? 43.287 5.113 -1.498 1.00 39.09 289 PHE A O 1
ATOM 2223 N N . SER A 1 290 ? 43.012 5.158 -3.726 1.00 29.88 290 SER A N 1
ATOM 2224 C CA . SER A 1 290 ? 43.438 6.538 -3.938 1.00 29.88 290 SER A CA 1
ATOM 2225 C C . SER A 1 290 ? 42.791 7.044 -5.225 1.00 29.88 290 SER A C 1
ATOM 2227 O O . SER A 1 290 ? 43.268 6.767 -6.323 1.00 29.88 290 SER A O 1
ATOM 2229 N N . CYS A 1 291 ? 41.662 7.738 -5.081 1.00 29.27 291 CYS A N 1
ATOM 2230 C CA . CYS A 1 291 ? 41.174 8.674 -6.087 1.00 29.27 291 CYS A CA 1
ATOM 2231 C C . CYS A 1 291 ? 41.751 10.040 -5.719 1.00 29.27 291 CYS A C 1
ATOM 2233 O O . CYS A 1 291 ? 41.369 10.613 -4.700 1.00 29.27 291 CYS A O 1
ATOM 2235 N N . SER A 1 292 ? 42.677 10.537 -6.534 1.00 30.17 292 SER A N 1
ATOM 2236 C CA . SER A 1 292 ? 43.109 11.929 -6.474 1.00 30.17 292 SER A CA 1
ATOM 2237 C C . SER A 1 292 ? 42.187 12.772 -7.355 1.00 30.17 292 SER A C 1
ATOM 2239 O O . SER A 1 292 ? 42.092 12.496 -8.548 1.00 30.17 292 SER A O 1
ATOM 2241 N N . SER A 1 293 ? 41.545 13.738 -6.691 1.00 32.62 293 SER A N 1
ATOM 2242 C CA . SER A 1 293 ? 41.059 15.065 -7.118 1.00 32.62 293 SER A CA 1
ATOM 2243 C C . SER A 1 293 ? 40.420 15.239 -8.494 1.00 32.62 293 SER A C 1
ATOM 2245 O O . SER A 1 293 ? 41.162 15.222 -9.499 1.00 32.62 293 SER A O 1
#

InterPro domains:
  IPR001594 Palmitoyltransferase, DHHC domain [PF01529] (1-43)
  IPR039859 Palmitoyltransferase PFA4/ZDHHC16/ZDHHC20/ERF2-like [PTHR12246] (1-238)